Protein AF-A0A497E3U4-F1 (afdb_monomer)

Foldseek 3Di:
DDDPVRLVPDDFQQAPPFLQFVVHPVVVVVRVVVSVDPFAEEEEEAPARVCCRQPPPPDGRGNGHYDYDYNQARLVVQLVVQVVVVVCVVVVNDDGDYAYEYEHECCSPVPRNVVNNVVSVVVPRHHYYDYPYPPWRVQDDDQQDWFQFPVGTDGLVRDDFQTFTWDQDPVVRWTDTDTDRDHDDPDDDDWKWWDWPPDIDIHHQQGWFWWWADPDPPDDIDTDIDGNVPDDFQTWTWDAPDPIDIDTTGTHDID

Mean predicted aligned error: 13.25 Å

Structure (mmCIF, N/CA/C/O backbone):
data_AF-A0A497E3U4-F1
#
_entry.id   AF-A0A497E3U4-F1
#
loop_
_atom_site.group_PDB
_atom_site.id
_atom_site.type_symbol
_atom_site.label_atom_id
_atom_site.label_alt_id
_atom_site.label_comp_id
_atom_site.label_asym_id
_atom_site.label_entity_id
_atom_site.label_seq_id
_atom_site.pdbx_PDB_ins_code
_atom_site.Cartn_x
_atom_site.Cartn_y
_atom_site.Cartn_z
_atom_site.occupancy
_atom_site.B_iso_or_equiv
_atom_site.auth_seq_id
_atom_site.auth_comp_id
_atom_site.auth_asym_id
_atom_site.auth_atom_id
_atom_site.pdbx_PDB_model_num
ATOM 1 N N . MET A 1 1 ? -30.701 0.626 -0.407 1.00 67.38 1 MET A N 1
ATOM 2 C CA . MET A 1 1 ? -29.323 1.156 -0.482 1.00 67.38 1 MET A CA 1
ATOM 3 C C . MET A 1 1 ? -29.382 2.643 -0.189 1.00 67.38 1 MET A C 1
ATOM 5 O O . MET A 1 1 ? -30.302 3.270 -0.706 1.00 67.38 1 MET A O 1
ATOM 9 N N . PRO A 1 2 ? -28.485 3.186 0.647 1.00 84.81 2 PRO A N 1
ATOM 10 C CA . PRO A 1 2 ? -28.445 4.621 0.905 1.00 84.81 2 PRO A CA 1
ATOM 11 C C . PRO A 1 2 ? -28.139 5.389 -0.387 1.00 84.81 2 PRO A C 1
ATOM 13 O O . PRO A 1 2 ? -27.390 4.920 -1.244 1.00 84.81 2 PRO A O 1
ATOM 16 N N . SER A 1 3 ? -28.732 6.567 -0.531 1.00 91.88 3 SER A N 1
ATOM 17 C CA . SER A 1 3 ? -28.471 7.494 -1.628 1.00 91.88 3 SER A CA 1
ATOM 18 C C . SER A 1 3 ? -27.137 8.223 -1.434 1.00 91.88 3 SER A C 1
ATOM 20 O O . SER A 1 3 ? -26.668 8.418 -0.311 1.00 91.88 3 SER A O 1
ATOM 22 N N . LEU A 1 4 ? -26.543 8.719 -2.525 1.00 90.69 4 LEU A N 1
ATOM 23 C CA . LEU A 1 4 ? -25.332 9.551 -2.451 1.00 90.69 4 LEU A CA 1
ATOM 24 C C . LEU A 1 4 ? -25.530 10.792 -1.566 1.00 90.69 4 LEU A C 1
ATOM 26 O O . LEU A 1 4 ? -24.610 11.190 -0.859 1.00 90.69 4 LEU A O 1
ATOM 30 N N . LYS A 1 5 ? -26.742 11.366 -1.559 1.00 92.44 5 LYS A N 1
ATOM 31 C CA . LYS A 1 5 ? -27.111 12.516 -0.718 1.00 92.44 5 LYS A CA 1
ATOM 32 C C . LYS A 1 5 ? -27.093 12.182 0.776 1.00 92.44 5 LYS A C 1
ATOM 34 O O . LYS A 1 5 ? -26.836 13.058 1.597 1.00 92.44 5 LYS A O 1
ATOM 39 N N . GLU A 1 6 ? -27.401 10.942 1.139 1.00 91.50 6 GLU A N 1
ATOM 40 C CA . GLU A 1 6 ? -27.324 10.477 2.525 1.00 91.50 6 GLU A CA 1
ATOM 41 C C . GLU A 1 6 ? -25.874 10.187 2.914 1.00 91.50 6 GLU A C 1
ATOM 43 O O . GLU A 1 6 ? -25.415 10.668 3.949 1.00 91.50 6 GLU A O 1
ATOM 48 N N . LEU A 1 7 ? -25.122 9.492 2.053 1.00 91.00 7 LEU A N 1
ATOM 49 C CA . LEU A 1 7 ? -23.708 9.186 2.293 1.00 91.00 7 LEU A CA 1
ATOM 50 C C . LEU A 1 7 ? -22.847 10.451 2.404 1.00 91.00 7 LEU A C 1
ATOM 52 O O . LEU A 1 7 ? -21.960 10.505 3.251 1.00 91.00 7 LEU A O 1
ATOM 56 N N . SER A 1 8 ? -23.142 11.499 1.627 1.00 90.50 8 SER A N 1
ATOM 57 C CA . SER A 1 8 ? -22.397 12.765 1.668 1.00 90.50 8 SER A CA 1
ATOM 58 C C . SER A 1 8 ? -22.540 13.529 2.988 1.00 90.50 8 SER A C 1
ATOM 60 O O . SER A 1 8 ? -21.806 14.484 3.221 1.00 90.50 8 SER A O 1
ATOM 62 N N . ARG A 1 9 ? -23.504 13.161 3.844 1.00 91.25 9 ARG A N 1
ATOM 63 C CA . ARG A 1 9 ? -23.676 13.755 5.180 1.00 91.25 9 ARG A CA 1
ATOM 64 C C . ARG A 1 9 ? -22.787 13.097 6.232 1.00 91.25 9 ARG A C 1
ATOM 66 O O . ARG A 1 9 ? -22.645 13.647 7.324 1.00 91.25 9 ARG A O 1
ATOM 73 N N . LYS A 1 10 ? -22.205 11.928 5.940 1.00 92.44 10 LYS A N 1
ATOM 74 C CA . LYS A 1 10 ? -21.298 11.249 6.867 1.00 92.44 10 LYS A CA 1
ATOM 75 C C . LYS A 1 10 ? -19.984 12.010 6.993 1.00 92.44 10 LYS A C 1
ATOM 77 O O . LYS A 1 10 ? -19.488 12.614 6.045 1.00 92.44 10 LYS A O 1
ATOM 82 N N . LYS A 1 11 ? -19.396 11.949 8.188 1.00 90.56 11 LYS A N 1
ATOM 83 C CA . LYS A 1 11 ? -18.056 12.491 8.421 1.00 90.56 11 LYS A CA 1
ATOM 84 C C . LYS A 1 11 ? -17.036 11.656 7.657 1.00 90.56 11 LYS A C 1
ATOM 86 O O . LYS A 1 11 ? -17.022 10.434 7.773 1.00 90.56 11 LYS A O 1
ATOM 91 N N . GLU A 1 12 ? -16.143 12.321 6.936 1.00 92.75 12 GLU A N 1
ATOM 92 C CA . GLU A 1 12 ? -15.004 11.645 6.324 1.00 92.75 12 GLU A CA 1
ATOM 93 C C . GLU A 1 12 ? -14.050 11.138 7.405 1.00 92.75 12 GLU A C 1
ATOM 95 O O . GLU A 1 12 ? -13.591 11.926 8.236 1.00 92.75 12 GLU A O 1
ATOM 100 N N . LEU A 1 13 ? -13.759 9.835 7.383 1.00 95.88 13 LEU A N 1
ATOM 101 C CA . LEU A 1 13 ? -12.851 9.168 8.325 1.00 95.88 13 LEU A CA 1
ATOM 102 C C . LEU A 1 13 ? -11.396 9.116 7.824 1.00 95.88 13 LEU A C 1
ATOM 104 O O . LEU A 1 13 ? -10.479 8.948 8.626 1.00 95.88 13 LEU A O 1
ATOM 108 N N . LEU A 1 14 ? -11.184 9.336 6.522 1.00 95.81 14 LEU A N 1
ATOM 109 C CA . LEU A 1 14 ? -9.887 9.642 5.921 1.00 95.81 14 LEU A CA 1
ATOM 110 C C . LEU A 1 14 ? -9.890 11.123 5.518 1.00 95.81 14 LEU A C 1
ATOM 112 O O . LEU A 1 14 ? -10.619 11.526 4.614 1.00 95.81 14 LEU A O 1
ATOM 116 N N . SER A 1 15 ? -9.106 11.938 6.215 1.00 93.06 15 SER A N 1
ATOM 117 C CA . SER A 1 15 ? -8.982 13.373 5.966 1.00 93.06 15 SER A CA 1
ATOM 118 C C . SER A 1 15 ? -8.312 13.657 4.621 1.00 93.06 15 SER A C 1
ATOM 120 O O . SER A 1 15 ? -7.510 12.867 4.126 1.00 93.06 15 SER A O 1
ATOM 122 N N . GLY A 1 16 ? -8.605 14.821 4.037 1.00 88.31 16 GLY A N 1
ATOM 123 C CA . GLY A 1 16 ? -7.709 15.426 3.049 1.00 88.31 16 GLY A CA 1
ATOM 124 C C . GLY A 1 16 ? -6.354 15.799 3.675 1.00 88.31 16 GLY A C 1
ATOM 125 O O . GLY A 1 16 ? -6.219 15.820 4.900 1.00 88.31 16 GLY A O 1
ATOM 126 N N . GLY A 1 17 ? -5.356 16.097 2.835 1.00 84.81 17 GLY A N 1
ATOM 127 C CA . GLY A 1 17 ? -3.997 16.455 3.278 1.00 84.81 17 GLY A CA 1
ATOM 128 C C . GLY A 1 17 ? -2.993 15.294 3.326 1.00 84.81 17 GLY A C 1
ATOM 129 O O . GLY A 1 17 ? -1.898 15.458 3.851 1.00 84.81 17 GLY A O 1
ATOM 130 N N . HIS A 1 18 ? -3.339 14.131 2.769 1.00 88.81 18 HIS A N 1
ATOM 131 C CA . HIS A 1 18 ? -2.408 13.023 2.519 1.00 88.81 18 HIS A CA 1
ATOM 132 C C . HIS A 1 18 ? -1.670 13.190 1.178 1.00 88.81 18 HIS A C 1
ATOM 134 O O . HIS A 1 18 ? -2.197 13.808 0.253 1.00 88.81 18 HIS A O 1
ATOM 140 N N . ARG A 1 19 ? -0.498 12.565 1.023 1.00 81.69 19 ARG A N 1
ATOM 141 C CA . ARG A 1 19 ? 0.362 12.661 -0.178 1.00 81.69 19 ARG A CA 1
ATOM 142 C C . ARG A 1 19 ? 0.080 11.599 -1.246 1.00 81.69 19 ARG A C 1
ATOM 144 O O . ARG A 1 19 ? 0.959 11.241 -2.024 1.00 81.69 19 ARG A O 1
ATOM 151 N N . LEU A 1 20 ? -1.135 11.053 -1.264 1.00 80.25 20 LEU A N 1
ATOM 152 C CA . LEU A 1 20 ? -1.558 10.163 -2.342 1.00 80.25 20 LEU A CA 1
ATOM 153 C C . LEU A 1 20 ? -1.658 10.961 -3.644 1.00 80.25 20 LEU A C 1
ATOM 155 O O . LEU A 1 20 ? -2.125 12.100 -3.636 1.00 80.25 20 LEU A O 1
ATOM 159 N N . CYS A 1 21 ? -1.262 10.338 -4.753 1.00 77.88 21 CYS A N 1
ATOM 160 C CA . CYS A 1 21 ? -1.341 10.925 -6.087 1.00 77.88 21 CYS A CA 1
ATOM 161 C C . CYS A 1 21 ? -2.742 11.514 -6.361 1.00 77.88 21 CYS A C 1
ATOM 163 O O . CYS A 1 21 ? -3.739 10.890 -5.973 1.00 77.88 21 CYS A O 1
ATOM 165 N N . PRO A 1 22 ? -2.875 12.649 -7.070 1.00 78.00 22 PRO A N 1
ATOM 166 C CA . PRO A 1 22 ? -4.172 13.131 -7.531 1.00 78.00 22 PRO A CA 1
ATOM 167 C C . PRO A 1 22 ? -4.922 12.043 -8.308 1.00 78.00 22 PRO A C 1
ATOM 169 O O . PRO A 1 22 ? -4.409 11.483 -9.275 1.00 78.00 22 PRO A O 1
ATOM 172 N N . GLY A 1 23 ? -6.131 11.706 -7.854 1.00 80.25 23 GLY A N 1
ATOM 173 C CA . GLY A 1 23 ? -6.926 10.619 -8.434 1.00 80.25 23 GLY A CA 1
ATOM 174 C C . GLY A 1 23 ? -6.493 9.204 -8.026 1.00 80.25 23 GLY A C 1
ATOM 175 O O . GLY A 1 23 ? -6.924 8.239 -8.653 1.00 80.25 23 GLY A O 1
ATOM 176 N N . CYS A 1 24 ? -5.662 9.044 -6.990 1.00 82.19 24 CYS A N 1
ATOM 177 C CA . CYS A 1 24 ? -5.233 7.728 -6.519 1.00 82.19 24 CYS A CA 1
ATOM 178 C C . CYS A 1 24 ? -6.429 6.854 -6.102 1.00 82.19 24 CYS A C 1
ATOM 180 O O . CYS A 1 24 ? -7.159 7.184 -5.160 1.00 82.19 24 CYS A O 1
ATOM 182 N N . GLY A 1 25 ? -6.569 5.694 -6.751 1.00 91.19 25 GLY A N 1
ATOM 183 C CA . GLY A 1 25 ? -7.645 4.735 -6.489 1.00 91.19 25 GLY A CA 1
ATOM 184 C C . GLY A 1 25 ? -7.680 4.210 -5.052 1.00 91.19 25 GLY A C 1
ATOM 185 O O . GLY A 1 25 ? -8.766 4.012 -4.516 1.00 91.19 25 GLY A O 1
ATOM 186 N N . ALA A 1 26 ? -6.526 4.074 -4.384 1.00 93.38 26 ALA A N 1
ATOM 187 C CA . ALA A 1 26 ? -6.469 3.616 -2.992 1.00 93.38 26 ALA A CA 1
ATOM 188 C C . ALA A 1 26 ? -7.255 4.547 -2.049 1.00 93.38 26 ALA A C 1
ATOM 190 O O . ALA A 1 26 ? -8.033 4.073 -1.224 1.00 93.38 26 ALA A O 1
ATOM 191 N N . SER A 1 27 ? -7.132 5.871 -2.222 1.00 93.75 27 SER A N 1
ATOM 192 C CA . SER A 1 27 ? -7.892 6.845 -1.421 1.00 93.75 27 SER A CA 1
ATOM 193 C C . SER A 1 27 ? -9.404 6.723 -1.631 1.00 93.75 27 SER A C 1
ATOM 195 O O . SER A 1 27 ? -10.174 6.819 -0.677 1.00 93.75 27 SER A O 1
ATOM 197 N N . ILE A 1 28 ? -9.829 6.476 -2.874 1.00 94.31 28 ILE A N 1
ATOM 198 C CA . ILE A 1 28 ? -11.239 6.337 -3.244 1.00 94.31 28 ILE A CA 1
ATOM 199 C C . ILE A 1 28 ? -11.807 5.072 -2.606 1.00 94.31 28 ILE A C 1
ATOM 201 O O . ILE A 1 28 ? -12.837 5.147 -1.941 1.00 94.31 28 ILE A O 1
ATOM 205 N N . ILE A 1 29 ? -11.109 3.940 -2.745 1.00 95.94 29 ILE A N 1
ATOM 206 C CA . ILE A 1 29 ? -11.494 2.657 -2.142 1.00 95.94 29 ILE A CA 1
ATOM 207 C C . ILE A 1 29 ? -11.661 2.814 -0.630 1.00 95.94 29 ILE A C 1
ATOM 209 O O . ILE A 1 29 ? -12.724 2.500 -0.101 1.00 95.94 29 ILE A O 1
ATOM 213 N N . VAL A 1 30 ? -10.657 3.366 0.059 1.00 96.56 30 VAL A N 1
ATOM 214 C CA . VAL A 1 30 ? -10.712 3.576 1.513 1.00 96.56 30 VAL A CA 1
ATOM 215 C C . VAL A 1 30 ? -11.901 4.452 1.896 1.00 96.56 30 VAL A C 1
ATOM 217 O O . VAL A 1 30 ? -12.661 4.091 2.790 1.00 96.56 30 VAL A O 1
ATOM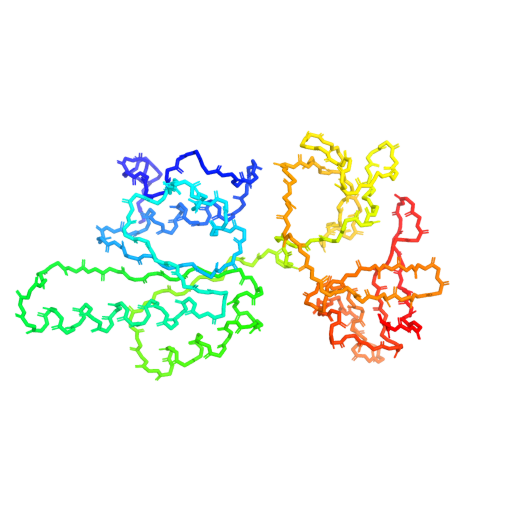 220 N N . ARG A 1 31 ? -12.123 5.576 1.204 1.00 95.12 31 ARG A N 1
ATOM 221 C CA . ARG A 1 31 ? -13.269 6.458 1.480 1.00 95.12 31 ARG A CA 1
ATOM 222 C C . ARG A 1 31 ? -14.602 5.728 1.318 1.00 95.12 31 ARG A C 1
ATOM 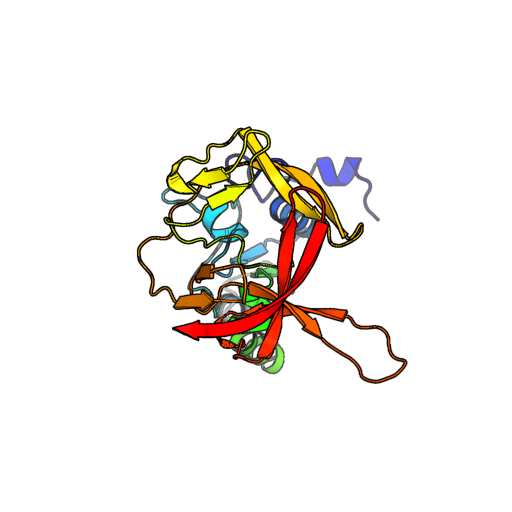224 O O . ARG A 1 31 ? -15.449 5.844 2.197 1.00 95.12 31 ARG A O 1
ATOM 231 N N . GLN A 1 32 ? -14.779 4.947 0.251 1.00 93.88 32 GLN A N 1
ATOM 232 C CA . GLN A 1 32 ? -16.013 4.182 0.032 1.00 93.88 32 GLN A CA 1
ATOM 233 C C . GLN A 1 32 ? -16.231 3.111 1.108 1.00 93.88 32 GLN A C 1
ATOM 235 O O . GLN A 1 32 ? -17.338 2.973 1.624 1.00 93.88 32 GLN A O 1
ATOM 240 N N . VAL A 1 33 ? -15.172 2.404 1.505 1.00 95.56 33 VAL A N 1
ATOM 241 C CA . VAL A 1 33 ? -15.224 1.402 2.579 1.00 95.56 33 VAL A CA 1
ATOM 242 C C . VAL A 1 33 ? -15.640 2.043 3.902 1.00 95.56 33 VAL A C 1
ATOM 244 O O . VAL A 1 33 ? -16.523 1.538 4.591 1.00 95.56 33 VAL A O 1
ATOM 247 N N . LEU A 1 34 ? -15.045 3.184 4.251 1.00 95.25 34 LEU A N 1
ATOM 248 C CA . LEU A 1 34 ? -15.340 3.873 5.507 1.00 95.25 34 LEU A CA 1
ATOM 249 C C . LEU A 1 34 ? -16.729 4.520 5.525 1.00 95.25 34 LEU A C 1
ATOM 251 O O . LEU A 1 34 ? -17.324 4.639 6.592 1.00 95.25 34 LEU A O 1
ATOM 255 N N . LEU A 1 35 ? -17.281 4.886 4.365 1.00 93.88 35 LEU A N 1
ATOM 256 C CA . LEU A 1 35 ? -18.672 5.332 4.251 1.00 93.88 35 LEU A CA 1
ATOM 257 C C . LEU A 1 35 ? -19.681 4.203 4.508 1.00 93.88 35 LEU A C 1
ATOM 259 O O . LEU A 1 35 ? -20.826 4.488 4.868 1.00 93.88 35 LEU A O 1
ATOM 263 N N . ALA A 1 36 ? -19.282 2.939 4.346 1.00 91.44 36 ALA A N 1
ATOM 264 C CA . ALA A 1 36 ? -20.176 1.792 4.488 1.00 91.44 36 ALA A CA 1
ATOM 265 C C . ALA A 1 36 ? -20.456 1.396 5.950 1.00 91.44 36 ALA A C 1
ATOM 267 O O . ALA A 1 36 ? -21.455 0.729 6.211 1.00 91.44 36 ALA A O 1
ATOM 268 N N . THR A 1 37 ? -19.617 1.807 6.908 1.00 90.19 37 THR A N 1
ATOM 269 C CA . THR A 1 37 ? -19.811 1.490 8.334 1.00 90.19 37 THR A CA 1
ATOM 270 C C . THR A 1 37 ? -20.541 2.611 9.083 1.00 90.19 37 THR A C 1
ATOM 272 O O . THR A 1 37 ? -20.389 3.794 8.771 1.00 90.19 37 THR A O 1
ATOM 275 N N . GLU A 1 38 ? -21.354 2.230 10.071 1.00 89.81 38 GLU A N 1
ATOM 276 C CA . GLU A 1 38 ? -21.885 3.123 11.120 1.00 89.81 38 GLU A CA 1
ATOM 277 C C . GLU A 1 38 ? -21.171 2.900 12.465 1.00 89.81 38 GLU A C 1
ATOM 279 O O . GLU A 1 38 ? -21.201 3.756 13.348 1.00 89.81 38 GLU A O 1
ATOM 284 N N . ASP A 1 39 ? -20.520 1.744 12.625 1.00 94.75 39 ASP A N 1
ATOM 285 C CA . ASP A 1 39 ? -19.779 1.388 13.830 1.00 94.75 39 ASP A CA 1
ATOM 286 C C . ASP A 1 39 ? -18.411 2.102 13.850 1.00 94.75 39 ASP A C 1
ATOM 288 O O . ASP A 1 39 ? -17.786 2.262 12.790 1.00 94.75 39 ASP A O 1
ATOM 292 N N . PRO A 1 40 ? -17.886 2.466 15.039 1.00 96.12 40 PRO A N 1
ATOM 293 C CA . PRO A 1 40 ? -16.484 2.828 15.206 1.00 96.12 40 PRO A CA 1
ATOM 294 C C . PRO A 1 40 ? -15.564 1.759 14.616 1.00 96.12 40 PRO A C 1
ATOM 296 O O . PRO A 1 40 ? -15.790 0.561 14.799 1.00 96.12 40 PRO A O 1
ATOM 299 N N . VAL A 1 41 ? -14.503 2.194 13.944 1.00 97.56 41 VAL A N 1
ATOM 300 C CA . VAL A 1 41 ? -13.578 1.306 13.238 1.00 97.56 41 VAL A CA 1
ATOM 301 C C . VAL A 1 41 ? -12.144 1.521 13.705 1.00 97.56 41 VAL A C 1
ATOM 303 O O . VAL A 1 41 ? -11.737 2.654 13.956 1.00 97.56 41 VAL A O 1
ATOM 306 N N . VAL A 1 42 ? -11.387 0.432 13.815 1.00 98.25 42 VAL A N 1
ATOM 307 C CA . VAL A 1 42 ? -9.933 0.444 13.999 1.00 98.25 42 VAL A CA 1
ATOM 308 C C . VAL A 1 42 ? -9.281 -0.110 12.743 1.00 98.25 42 VAL A C 1
ATOM 310 O O . VAL A 1 42 ? -9.742 -1.110 12.187 1.00 98.25 42 VAL A O 1
ATOM 313 N N . ILE A 1 43 ? -8.225 0.558 12.291 1.00 98.19 43 ILE A N 1
ATOM 314 C CA . ILE A 1 43 ? -7.606 0.284 10.998 1.00 98.19 43 ILE A CA 1
ATOM 315 C C . ILE A 1 43 ? -6.158 -0.141 11.179 1.00 98.19 43 ILE A C 1
ATOM 317 O O . ILE A 1 43 ? -5.432 0.439 11.982 1.00 98.19 43 ILE A O 1
ATOM 321 N N . SER A 1 44 ? -5.731 -1.119 10.388 1.00 98.00 44 SER A N 1
ATOM 322 C CA . SER A 1 44 ? -4.322 -1.400 10.154 1.00 98.00 44 SER A CA 1
ATOM 323 C C . SER A 1 44 ? -3.985 -1.321 8.671 1.00 98.00 44 SER A C 1
ATOM 325 O O . SER A 1 44 ? -4.835 -1.566 7.812 1.00 98.00 44 SER A O 1
ATOM 327 N N . CYS A 1 45 ? -2.748 -0.954 8.351 1.00 97.31 45 CYS A N 1
ATOM 328 C CA . CYS A 1 45 ? -2.242 -0.977 6.986 1.00 97.31 45 CYS A CA 1
ATOM 329 C C . CYS A 1 45 ? -0.919 -1.731 6.926 1.00 97.31 45 CYS A C 1
ATOM 331 O O . CYS A 1 45 ? -0.059 -1.546 7.784 1.00 97.31 45 CYS A O 1
ATOM 333 N N . ALA A 1 46 ? -0.750 -2.537 5.882 1.00 95.94 46 ALA A N 1
ATOM 334 C CA . ALA A 1 46 ? 0.564 -3.001 5.469 1.00 95.94 46 ALA A CA 1
ATOM 335 C C . ALA A 1 46 ? 1.363 -1.812 4.920 1.00 95.94 46 ALA A C 1
ATOM 337 O O . ALA A 1 46 ? 0.788 -0.932 4.268 1.00 95.94 46 ALA A O 1
ATOM 338 N N . THR A 1 47 ? 2.678 -1.802 5.153 1.00 93.06 47 THR A N 1
ATOM 339 C CA . THR A 1 47 ? 3.588 -0.828 4.530 1.00 93.06 47 THR A CA 1
ATOM 340 C C . THR A 1 47 ? 3.371 -0.796 3.016 1.00 93.06 47 THR A C 1
ATOM 342 O O . THR A 1 47 ? 3.318 -1.829 2.355 1.00 93.06 47 THR A O 1
ATOM 345 N N . GLY A 1 48 ? 3.228 0.392 2.444 1.00 87.44 48 GLY A N 1
ATOM 346 C CA . GLY A 1 48 ? 2.935 0.557 1.022 1.00 87.44 48 GLY A CA 1
ATOM 347 C C . GLY A 1 48 ? 2.373 1.939 0.736 1.00 87.44 48 GLY A C 1
ATOM 348 O O . GLY A 1 48 ? 2.282 2.768 1.637 1.00 87.44 48 GLY A O 1
ATOM 349 N N . CYS A 1 49 ? 1.960 2.190 -0.509 1.00 87.25 49 CYS A N 1
ATOM 350 C CA . CYS A 1 49 ? 1.529 3.527 -0.924 1.00 87.25 49 CYS A CA 1
ATOM 351 C C . CYS A 1 49 ? 0.430 4.113 -0.030 1.00 87.25 49 CYS A C 1
ATOM 353 O O . CYS A 1 49 ? 0.485 5.298 0.279 1.00 87.25 49 CYS A O 1
ATOM 355 N N . LEU A 1 50 ? -0.558 3.309 0.390 1.00 95.06 50 LEU A N 1
ATOM 356 C CA . LEU A 1 50 ? -1.632 3.805 1.252 1.00 95.06 50 LEU A CA 1
ATOM 357 C C . LEU A 1 50 ? -1.107 4.241 2.620 1.00 95.06 50 LEU A C 1
ATOM 359 O O . LEU A 1 50 ? -1.482 5.311 3.082 1.00 95.06 50 LEU A O 1
ATOM 363 N N . GLU A 1 51 ? -0.257 3.437 3.251 1.00 94.75 51 GLU A N 1
ATOM 364 C CA . GLU A 1 51 ? 0.327 3.755 4.554 1.00 94.75 51 GLU A CA 1
ATOM 365 C C . GLU A 1 51 ? 1.240 4.980 4.434 1.00 94.75 51 GLU A C 1
ATOM 367 O O . GLU A 1 51 ? 0.868 6.057 4.898 1.00 94.75 51 GLU A O 1
ATOM 372 N N . VAL A 1 52 ? 2.333 4.876 3.672 1.00 89.38 52 VAL A N 1
ATOM 373 C CA . VAL A 1 52 ? 3.360 5.924 3.552 1.00 89.38 52 VAL A CA 1
ATOM 374 C C . VAL A 1 52 ? 2.758 7.277 3.185 1.00 89.38 52 VAL A C 1
ATOM 376 O O . VAL A 1 52 ? 3.168 8.306 3.711 1.00 89.38 52 VAL A O 1
ATOM 379 N N . ALA A 1 53 ? 1.765 7.314 2.297 1.00 89.25 53 ALA A N 1
ATOM 380 C CA . ALA A 1 53 ? 1.176 8.573 1.864 1.00 89.25 53 ALA A CA 1
ATOM 381 C C . ALA A 1 53 ? 0.159 9.165 2.856 1.00 89.25 53 ALA A C 1
ATOM 383 O O . ALA A 1 53 ? -0.130 10.363 2.770 1.00 89.25 53 ALA A O 1
ATOM 384 N N . THR A 1 54 ? -0.406 8.368 3.770 1.00 94.69 54 THR A N 1
ATOM 385 C CA . THR A 1 54 ? -1.435 8.812 4.728 1.00 94.69 54 THR A CA 1
ATOM 386 C C . THR A 1 54 ? -0.919 8.999 6.155 1.00 94.69 54 THR A C 1
ATOM 388 O O . THR A 1 54 ? -1.621 9.631 6.945 1.00 94.69 54 THR A O 1
ATOM 391 N N . THR A 1 55 ? 0.287 8.525 6.486 1.00 91.31 55 THR A N 1
ATOM 392 C CA . THR A 1 55 ? 0.834 8.528 7.860 1.00 91.31 55 THR A CA 1
ATOM 393 C C . THR A 1 55 ? 2.269 9.046 7.965 1.00 91.31 55 THR A C 1
ATOM 395 O O . THR A 1 55 ? 3.087 8.529 8.722 1.00 91.31 55 THR A O 1
ATOM 398 N N . ILE A 1 56 ? 2.594 10.105 7.220 1.00 79.12 56 ILE A N 1
ATOM 399 C CA . ILE A 1 56 ? 3.917 10.744 7.282 1.00 79.12 56 ILE A CA 1
ATOM 400 C C . ILE A 1 56 ? 4.080 11.473 8.610 1.00 79.12 56 ILE A C 1
ATOM 402 O O . ILE A 1 56 ? 3.402 12.472 8.851 1.00 79.12 56 ILE A O 1
ATOM 406 N N . TYR A 1 57 ? 5.040 11.033 9.421 1.00 67.38 57 TYR A N 1
ATOM 407 C CA . TYR A 1 57 ? 5.365 11.666 10.695 1.00 67.38 57 TYR A CA 1
ATOM 408 C C . TYR A 1 57 ? 5.568 13.192 10.562 1.00 67.38 57 TYR A C 1
ATOM 410 O O . TYR A 1 57 ? 6.250 13.638 9.633 1.00 67.38 57 TYR A O 1
ATOM 418 N N . PRO A 1 58 ? 5.030 14.011 11.487 1.00 80.88 58 PRO A N 1
ATOM 419 C CA . PRO A 1 58 ? 4.231 13.657 12.671 1.00 80.88 58 PRO A CA 1
ATOM 420 C C . PRO A 1 58 ? 2.712 13.578 12.413 1.00 80.88 58 PRO A C 1
ATOM 422 O O . PRO A 1 58 ? 1.921 13.616 13.353 1.00 80.88 58 PRO A O 1
ATOM 425 N N . PHE A 1 59 ? 2.280 13.528 11.155 1.00 86.19 59 PHE A N 1
ATOM 426 C CA . PHE A 1 59 ? 0.882 13.661 10.759 1.00 86.19 59 PHE A CA 1
ATOM 427 C C . PHE A 1 59 ? 0.226 12.318 10.423 1.00 86.19 59 PHE A C 1
ATOM 429 O O . PHE A 1 59 ? 0.860 11.362 9.984 1.00 86.19 59 PHE A O 1
ATOM 436 N N . THR A 1 60 ? -1.096 12.277 10.575 1.00 92.75 60 THR A N 1
ATOM 437 C CA . THR A 1 60 ? -1.939 11.182 10.093 1.00 92.75 60 THR A CA 1
ATOM 438 C C . THR A 1 60 ? -3.185 11.748 9.428 1.00 92.75 60 THR A C 1
ATOM 440 O O . THR A 1 60 ? -3.807 12.684 9.934 1.00 92.75 60 THR A O 1
ATOM 443 N N . ALA A 1 61 ? -3.556 11.184 8.282 1.00 96.06 61 ALA A N 1
ATOM 444 C CA . ALA A 1 61 ? -4.818 11.482 7.618 1.00 96.06 61 ALA A CA 1
ATOM 445 C C . ALA A 1 61 ? -5.985 10.662 8.193 1.00 96.06 61 ALA A C 1
ATOM 447 O O . ALA A 1 61 ? -7.140 10.921 7.856 1.00 96.06 61 ALA A O 1
ATOM 448 N N . TRP A 1 62 ? -5.725 9.684 9.062 1.00 96.94 62 TRP A N 1
ATOM 449 C CA . TRP A 1 62 ? -6.762 8.844 9.654 1.00 96.94 62 TRP A CA 1
ATOM 450 C C . TRP A 1 62 ? -7.410 9.547 10.847 1.00 96.94 62 TRP A C 1
ATOM 452 O O . TRP A 1 62 ? -6.750 9.896 11.821 1.00 96.94 62 TRP A O 1
ATOM 462 N N . ARG A 1 63 ? -8.733 9.734 10.791 1.00 95.88 63 ARG A N 1
ATOM 463 C CA . ARG A 1 63 ? -9.538 10.327 11.881 1.00 95.88 63 ARG A CA 1
ATOM 464 C C . ARG A 1 63 ? -10.143 9.266 12.802 1.00 95.88 63 ARG A C 1
ATOM 466 O O . ARG A 1 63 ? -11.101 9.525 13.526 1.00 95.88 63 ARG A O 1
ATOM 473 N N . VAL A 1 64 ? -9.602 8.060 12.721 1.00 96.31 64 VAL A N 1
ATOM 474 C CA . VAL A 1 64 ? -9.982 6.875 13.483 1.00 96.31 64 VAL A CA 1
ATOM 475 C C . VAL A 1 64 ? -8.715 6.239 14.043 1.00 96.31 64 VAL A C 1
ATOM 477 O O . VAL A 1 64 ? -7.635 6.491 13.500 1.00 96.31 64 VAL A O 1
ATOM 480 N N . PRO A 1 65 ? -8.815 5.419 15.104 1.00 96.88 65 PRO A N 1
ATOM 481 C CA . PRO A 1 65 ? -7.670 4.667 15.589 1.00 96.88 65 PRO A CA 1
ATOM 482 C C . PRO A 1 65 ? -7.036 3.860 14.456 1.00 96.88 65 PRO A C 1
ATOM 484 O O . PRO A 1 65 ? -7.705 3.085 13.767 1.00 96.88 65 PRO A O 1
ATOM 487 N N . TRP A 1 66 ? -5.741 4.070 14.271 1.00 96.31 66 TRP A N 1
ATOM 488 C CA . TRP A 1 66 ? -4.960 3.468 13.206 1.00 96.31 66 TRP A CA 1
ATOM 489 C C . TRP A 1 66 ? -3.665 2.911 13.788 1.00 96.31 66 TRP A C 1
ATOM 491 O O . TRP A 1 66 ? -3.055 3.544 14.652 1.00 96.31 66 TRP A O 1
ATOM 501 N N . ILE A 1 67 ? -3.264 1.724 13.338 1.00 96.12 67 ILE A N 1
ATOM 502 C CA . ILE A 1 67 ? -2.055 1.047 13.797 1.00 96.12 67 ILE A CA 1
ATOM 503 C C . ILE A 1 67 ? -1.282 0.441 12.628 1.00 96.12 67 ILE A C 1
ATOM 505 O O . ILE A 1 67 ? -1.820 -0.289 11.793 1.00 96.12 67 ILE A O 1
ATOM 509 N N . HIS A 1 68 ? 0.018 0.689 12.615 1.00 94.94 68 HIS A N 1
ATOM 510 C CA . HIS A 1 68 ? 0.965 0.056 11.709 1.00 94.94 68 HIS A CA 1
ATOM 511 C C . HIS A 1 68 ? 2.033 -0.675 12.506 1.00 94.94 68 HIS A C 1
ATOM 513 O O . HIS A 1 68 ? 2.327 -0.323 13.649 1.00 94.94 68 HIS A O 1
ATOM 519 N N . CYS A 1 69 ? 2.552 -1.740 11.907 1.00 91.81 69 CYS A N 1
ATOM 520 C CA . CYS A 1 69 ? 3.629 -2.528 12.478 1.00 91.81 69 CYS A CA 1
ATOM 521 C C . CYS A 1 69 ? 4.713 -2.759 11.426 1.00 91.81 69 CYS A C 1
ATOM 523 O O . CYS A 1 69 ? 5.784 -2.166 11.518 1.00 91.81 69 CYS A O 1
ATOM 525 N N . ALA A 1 70 ? 4.435 -3.584 10.416 1.00 87.69 70 ALA A N 1
ATOM 526 C CA . ALA A 1 70 ? 5.370 -3.858 9.334 1.00 87.69 70 ALA A CA 1
ATOM 527 C C . ALA A 1 70 ? 4.639 -4.163 8.018 1.00 87.69 70 ALA A C 1
ATOM 529 O O . ALA A 1 70 ? 3.413 -4.060 7.908 1.00 87.69 70 ALA A O 1
ATOM 530 N N . PHE A 1 71 ? 5.411 -4.510 6.991 1.00 86.62 71 PHE A N 1
ATOM 531 C CA . PHE A 1 71 ? 4.872 -4.757 5.660 1.00 86.62 71 PHE A CA 1
ATOM 532 C C . PHE A 1 71 ? 4.094 -6.078 5.601 1.00 86.62 71 PHE A C 1
ATOM 534 O O . PHE A 1 71 ? 3.002 -6.156 5.048 1.00 86.62 71 PHE A O 1
ATOM 541 N N . GLU A 1 72 ? 4.639 -7.107 6.229 1.00 82.38 72 GLU A N 1
ATOM 542 C CA . GLU A 1 72 ? 4.212 -8.495 6.128 1.00 82.38 72 GLU A CA 1
ATOM 543 C C . GLU A 1 72 ? 3.088 -8.889 7.091 1.00 82.38 72 GLU A C 1
ATOM 545 O O . GLU A 1 72 ? 2.570 -10.000 7.009 1.00 82.38 72 GLU A O 1
ATOM 550 N N . ASN A 1 73 ? 2.707 -8.025 8.038 1.00 92.25 73 ASN A N 1
ATOM 551 C CA . ASN A 1 73 ? 1.965 -8.474 9.219 1.00 92.25 73 ASN A CA 1
ATOM 552 C C . ASN A 1 73 ? 0.675 -7.711 9.544 1.00 92.25 73 ASN A C 1
ATOM 554 O O . ASN A 1 73 ? 0.090 -7.980 10.591 1.00 92.25 73 ASN A O 1
ATOM 558 N N . ALA A 1 74 ? 0.157 -6.858 8.654 1.00 97.38 74 ALA A N 1
ATOM 559 C CA . ALA A 1 74 ? -1.058 -6.071 8.913 1.00 97.38 74 ALA A CA 1
ATOM 560 C C . ALA A 1 74 ? -2.267 -6.911 9.378 1.00 97.38 74 ALA A C 1
ATOM 562 O O . ALA A 1 74 ? -3.002 -6.509 10.282 1.00 97.38 74 ALA A O 1
ATOM 563 N N . ALA A 1 75 ? -2.455 -8.109 8.810 1.00 97.69 75 ALA A N 1
ATOM 564 C CA . ALA A 1 75 ? -3.512 -9.033 9.228 1.00 97.69 75 ALA A CA 1
ATOM 565 C C . ALA A 1 75 ? -3.297 -9.575 10.655 1.00 97.69 75 ALA A C 1
ATOM 567 O O . ALA A 1 75 ? -4.237 -9.640 11.449 1.00 97.69 75 ALA A O 1
ATOM 568 N N . SER A 1 76 ? -2.059 -9.920 11.015 1.00 97.38 76 SER A N 1
ATOM 569 C CA . SER A 1 76 ? -1.705 -10.340 12.376 1.00 97.38 76 SER A CA 1
ATOM 570 C C . SER A 1 76 ? -1.833 -9.186 13.372 1.00 97.38 76 SER A C 1
ATOM 572 O O . SER A 1 76 ? -2.355 -9.383 14.469 1.00 97.38 76 SER A O 1
ATOM 574 N N . THR A 1 77 ? -1.427 -7.973 12.982 1.00 98.19 77 THR A N 1
ATOM 575 C CA . THR A 1 77 ? -1.570 -6.759 13.793 1.00 98.19 77 THR A CA 1
ATOM 576 C C . THR A 1 77 ? -3.034 -6.496 14.120 1.00 98.19 77 THR A C 1
ATOM 578 O O . THR A 1 77 ? -3.380 -6.378 15.296 1.00 98.19 77 THR A O 1
ATOM 581 N N . ILE A 1 78 ? -3.919 -6.470 13.114 1.00 98.44 78 ILE A N 1
ATOM 582 C CA . ILE A 1 78 ? -5.341 -6.208 13.367 1.00 98.44 78 ILE A CA 1
ATOM 583 C C . ILE A 1 78 ? -6.014 -7.350 14.142 1.00 98.44 78 ILE A C 1
ATOM 585 O O . ILE A 1 78 ? -6.858 -7.090 14.996 1.00 98.44 78 ILE A O 1
ATOM 589 N N . SER A 1 79 ? -5.590 -8.600 13.925 1.00 98.31 79 SER A N 1
ATOM 590 C CA . SER A 1 79 ? -6.065 -9.762 14.690 1.00 98.31 79 SER A CA 1
ATOM 591 C C . SER A 1 79 ? -5.744 -9.645 16.181 1.00 98.31 79 SER A C 1
ATOM 593 O O . SER A 1 79 ? -6.575 -9.968 17.027 1.00 98.31 79 SER A O 1
ATOM 595 N N . GLY A 1 80 ? -4.551 -9.149 16.525 1.00 98.06 80 GLY A N 1
ATOM 596 C CA . GLY A 1 80 ? -4.176 -8.885 17.916 1.00 98.06 80 GLY A CA 1
ATOM 597 C C . GLY A 1 80 ? -5.058 -7.814 18.565 1.00 98.06 80 GLY A C 1
ATOM 598 O O . GLY A 1 80 ? -5.480 -7.967 19.712 1.00 98.06 80 GLY A O 1
ATOM 599 N N . VAL A 1 81 ? -5.399 -6.760 17.815 1.00 98.25 81 VAL A N 1
ATOM 600 C CA . VAL A 1 81 ? -6.314 -5.703 18.276 1.00 98.25 81 VAL A CA 1
ATOM 601 C C . VAL A 1 81 ? -7.732 -6.246 18.485 1.00 98.25 81 VAL A C 1
ATOM 603 O O . VAL A 1 81 ? -8.356 -5.956 19.506 1.00 98.25 81 VAL A O 1
ATOM 606 N N . GLU A 1 82 ? -8.231 -7.064 17.560 1.00 98.31 82 GLU A N 1
ATOM 607 C CA . GLU A 1 82 ? -9.543 -7.715 17.658 1.00 98.31 82 GLU A CA 1
ATOM 608 C C . GLU A 1 82 ? -9.621 -8.654 18.875 1.00 98.31 82 GLU A C 1
ATOM 610 O O . GLU A 1 82 ? -10.574 -8.590 19.660 1.00 98.31 82 GLU A O 1
ATOM 615 N N . ALA A 1 83 ? -8.576 -9.451 19.112 1.00 98.25 83 ALA A N 1
ATOM 616 C CA . ALA A 1 83 ? -8.489 -10.330 20.273 1.00 98.25 83 ALA A CA 1
ATOM 617 C C . ALA A 1 83 ? -8.466 -9.540 21.593 1.00 98.25 83 ALA A C 1
ATOM 619 O O . ALA A 1 83 ? -9.156 -9.897 22.557 1.00 98.25 83 ALA A O 1
ATOM 620 N N . ALA A 1 84 ? -7.722 -8.429 21.631 1.00 98.12 84 ALA A N 1
ATOM 621 C CA . ALA A 1 84 ? -7.710 -7.521 22.773 1.00 98.12 84 ALA A CA 1
ATOM 622 C C . ALA A 1 84 ? -9.102 -6.914 23.019 1.00 98.12 84 ALA A C 1
ATOM 624 O O . ALA A 1 84 ? -9.582 -6.922 24.155 1.00 98.12 84 ALA A O 1
ATOM 625 N N . TYR A 1 85 ? -9.793 -6.466 21.966 1.00 98.25 85 TYR A N 1
ATOM 626 C CA . TYR A 1 85 ? -11.167 -5.969 22.052 1.00 98.25 85 TYR A CA 1
ATOM 627 C C . TYR A 1 85 ? -12.128 -7.016 22.622 1.00 98.25 85 TYR A C 1
ATOM 629 O O . TYR A 1 85 ? -12.886 -6.705 23.542 1.00 98.25 85 TYR A O 1
ATOM 637 N N . ARG A 1 86 ? -12.076 -8.266 22.144 1.00 97.94 86 ARG A N 1
ATOM 638 C CA . ARG A 1 86 ? -12.907 -9.363 22.672 1.00 97.94 86 ARG A CA 1
ATOM 639 C C . ARG A 1 86 ? -12.684 -9.592 24.162 1.00 97.94 86 ARG A C 1
ATOM 641 O O . ARG A 1 86 ? -13.653 -9.745 24.907 1.00 97.94 86 ARG A O 1
ATOM 648 N N . SER A 1 87 ? -11.425 -9.590 24.596 1.00 98.12 87 SER A N 1
ATOM 649 C CA . SER A 1 87 ? -11.069 -9.731 26.010 1.00 98.12 87 SER A CA 1
ATOM 650 C C . SER A 1 87 ? -11.639 -8.580 26.846 1.00 98.12 87 SER A C 1
ATOM 652 O O . SER A 1 87 ? -12.351 -8.813 27.824 1.00 98.12 87 SER A O 1
ATOM 654 N N . LEU A 1 88 ? -11.422 -7.334 26.414 1.00 98.12 88 LEU A N 1
ATOM 655 C CA . LEU A 1 88 ? -11.912 -6.138 27.107 1.00 98.12 88 LEU A CA 1
ATOM 656 C C . LEU A 1 88 ? -13.444 -6.064 27.145 1.00 98.12 88 LEU A C 1
ATOM 658 O O . LEU A 1 88 ? -14.013 -5.663 28.160 1.00 98.12 88 LEU A O 1
ATOM 662 N N . LYS A 1 89 ? -14.123 -6.501 26.080 1.00 97.38 89 LYS A N 1
ATOM 663 C CA . LYS A 1 89 ? -15.585 -6.591 26.032 1.00 97.38 89 LYS A CA 1
ATOM 664 C C . LYS A 1 89 ? -16.125 -7.632 27.012 1.00 97.38 89 LYS A C 1
ATOM 666 O O . LYS A 1 89 ? -17.067 -7.342 27.740 1.00 97.38 89 LYS A O 1
ATOM 671 N N . LYS A 1 90 ? -15.496 -8.814 27.099 1.00 97.38 90 LYS A N 1
ATOM 672 C CA . LYS A 1 90 ? -15.860 -9.857 28.081 1.00 97.38 90 LYS A CA 1
ATOM 673 C C . LYS A 1 90 ? -15.665 -9.388 29.528 1.00 97.38 90 LYS A C 1
ATOM 675 O O . LYS A 1 90 ? -16.415 -9.798 30.404 1.00 97.38 90 LYS A O 1
ATOM 680 N N . GLN A 1 91 ? -14.686 -8.518 29.768 1.00 98.00 91 GLN A N 1
ATOM 681 C CA . GLN A 1 91 ? -14.439 -7.888 31.071 1.00 98.00 91 GLN A CA 1
ATOM 682 C C . GLN A 1 91 ? -15.390 -6.715 31.379 1.00 98.00 91 GLN A C 1
ATOM 684 O O . GLN A 1 91 ? -15.250 -6.092 32.426 1.00 98.00 91 GLN A O 1
ATOM 689 N N . GLY A 1 92 ? -16.306 -6.356 30.472 1.00 97.25 92 GLY A N 1
ATOM 690 C CA . GLY A 1 92 ? -17.196 -5.204 30.646 1.00 97.25 92 GLY A CA 1
ATOM 691 C C . GLY A 1 92 ? -16.496 -3.843 30.546 1.00 97.25 92 GLY A C 1
ATOM 692 O O . GLY A 1 92 ? -17.069 -2.832 30.935 1.00 97.25 92 GLY A O 1
ATOM 693 N N . ARG A 1 93 ? -15.260 -3.791 30.027 1.00 97.56 93 ARG A N 1
ATOM 694 C CA . ARG A 1 93 ? -14.469 -2.551 29.898 1.00 97.56 93 ARG A CA 1
ATOM 695 C C . ARG A 1 93 ? -14.760 -1.778 28.612 1.00 97.56 93 ARG A C 1
ATOM 697 O O . ARG A 1 93 ? -14.383 -0.615 28.505 1.00 97.56 93 ARG A O 1
ATOM 704 N N . ILE A 1 94 ? -15.384 -2.430 27.632 1.00 96.00 94 ILE A N 1
ATOM 705 C CA . ILE A 1 94 ? -15.853 -1.822 26.386 1.00 96.00 94 ILE A CA 1
ATOM 706 C C . ILE A 1 94 ? -17.280 -2.305 26.133 1.00 96.00 94 ILE A C 1
ATOM 708 O O . ILE A 1 94 ? -17.523 -3.504 26.028 1.00 96.00 94 ILE A O 1
ATOM 712 N N . ASP A 1 95 ? -18.207 -1.365 25.999 1.00 94.56 95 ASP A N 1
ATOM 713 C CA . ASP A 1 95 ? -19.630 -1.587 25.729 1.00 94.56 95 ASP A CA 1
ATOM 714 C C . ASP A 1 95 ? -19.981 -1.450 24.234 1.00 94.56 95 ASP A C 1
ATOM 716 O O . ASP A 1 95 ? -20.911 -2.085 23.734 1.00 94.56 95 ASP A O 1
ATOM 720 N N . LYS A 1 96 ? -19.198 -0.671 23.481 1.00 94.62 96 LYS A N 1
ATOM 721 C CA . LYS A 1 96 ? -19.435 -0.396 22.055 1.00 94.62 96 LYS A CA 1
ATOM 722 C C . LYS A 1 96 ? -19.111 -1.588 21.152 1.00 94.62 96 LYS A C 1
ATOM 724 O O . LYS A 1 96 ? -18.163 -2.348 21.379 1.00 94.62 96 LYS A O 1
ATOM 729 N N . ARG A 1 97 ? -19.865 -1.721 20.057 1.00 95.56 97 ARG A N 1
ATOM 730 C CA . ARG A 1 97 ? -19.484 -2.556 18.908 1.00 95.56 97 ARG A CA 1
ATOM 731 C C . ARG A 1 97 ? -18.406 -1.826 18.107 1.00 95.56 97 ARG A C 1
ATOM 733 O O . ARG A 1 97 ? -18.593 -0.665 17.772 1.00 95.56 97 ARG A O 1
ATOM 740 N N . ILE A 1 98 ? -17.284 -2.489 17.846 1.00 97.56 98 ILE A N 1
ATOM 741 C CA . ILE A 1 98 ? -16.164 -1.934 17.075 1.00 97.56 98 ILE A CA 1
ATOM 742 C C . ILE A 1 98 ? -15.899 -2.863 15.891 1.00 97.56 98 ILE A C 1
ATOM 744 O O . ILE A 1 98 ? -16.019 -4.082 16.025 1.00 97.56 98 ILE A O 1
ATOM 748 N N . LYS A 1 99 ? -15.579 -2.283 14.736 1.00 97.88 99 LYS A N 1
ATOM 749 C CA . LYS A 1 99 ? -15.175 -2.993 13.520 1.00 97.88 99 LYS A CA 1
ATOM 750 C C . LYS A 1 99 ? -13.671 -2.886 13.306 1.00 97.88 99 LYS A C 1
ATOM 752 O O . LYS A 1 99 ? -13.051 -1.892 13.676 1.00 97.88 99 LYS A O 1
ATOM 757 N N . PHE A 1 100 ? -13.097 -3.904 12.682 1.00 98.50 100 PHE A N 1
ATOM 758 C CA . PHE A 1 100 ? -11.662 -4.012 12.444 1.00 98.50 100 PHE A CA 1
ATOM 759 C C . PHE A 1 100 ? -11.413 -4.174 10.951 1.00 98.50 100 PHE A C 1
ATOM 761 O O . PHE A 1 100 ? -12.056 -5.008 10.311 1.00 98.50 100 PHE A O 1
ATOM 768 N N . ILE A 1 101 ? -10.518 -3.360 10.392 1.00 98.44 101 ILE A N 1
ATOM 769 C CA . ILE A 1 101 ? -10.181 -3.402 8.966 1.00 98.44 101 ILE A CA 1
ATOM 770 C C . ILE A 1 101 ? -8.663 -3.403 8.795 1.00 98.44 101 ILE A C 1
ATOM 772 O O . ILE A 1 101 ? -7.971 -2.587 9.399 1.00 98.44 101 ILE A O 1
ATOM 776 N N . ALA A 1 102 ? -8.149 -4.284 7.942 1.00 98.25 102 ALA A N 1
ATOM 777 C CA . ALA A 1 102 ? -6.774 -4.238 7.460 1.00 98.25 102 ALA A CA 1
ATOM 778 C C . ALA A 1 102 ? -6.743 -3.923 5.960 1.00 98.25 102 ALA A C 1
ATOM 780 O O . ALA A 1 102 ? -7.487 -4.519 5.183 1.00 98.25 102 ALA A O 1
ATOM 781 N N . PHE A 1 103 ? -5.862 -3.010 5.556 1.00 98.25 103 PHE A N 1
ATOM 782 C CA . PHE A 1 103 ? -5.583 -2.706 4.153 1.00 98.25 103 PHE A CA 1
ATOM 783 C C . PHE A 1 103 ? -4.187 -3.190 3.755 1.00 98.25 103 PHE A C 1
ATOM 785 O O . PHE A 1 103 ? -3.212 -2.916 4.454 1.00 98.25 103 PHE A O 1
ATOM 792 N N . GLY A 1 104 ? -4.080 -3.832 2.594 1.00 96.19 104 GLY A N 1
ATOM 793 C CA . GLY A 1 104 ? -2.814 -4.214 1.970 1.00 96.19 104 GLY A CA 1
ATOM 794 C C . GLY A 1 104 ? -2.816 -3.907 0.476 1.00 96.19 104 GLY A C 1
ATOM 795 O O . GLY A 1 104 ? -3.860 -3.971 -0.166 1.00 96.19 104 GLY A O 1
ATOM 796 N N . GLY A 1 105 ? -1.659 -3.538 -0.079 1.00 90.00 105 GLY A N 1
ATOM 797 C CA . GLY A 1 105 ? -1.465 -3.571 -1.534 1.00 90.00 105 GLY A CA 1
ATOM 798 C C . GLY A 1 105 ? -1.310 -5.015 -2.021 1.00 90.00 105 GLY A C 1
ATOM 799 O O . GLY A 1 105 ? -1.240 -5.933 -1.200 1.00 90.00 105 GLY A O 1
ATOM 800 N N . ASP A 1 106 ? -1.195 -5.223 -3.330 1.00 78.69 106 ASP A N 1
ATOM 801 C CA . ASP A 1 106 ? -0.962 -6.546 -3.924 1.00 78.69 106 ASP A CA 1
ATOM 802 C C . ASP A 1 106 ? 0.274 -7.240 -3.330 1.00 78.69 106 ASP A C 1
ATOM 804 O O . ASP A 1 106 ? 0.151 -8.357 -2.835 1.00 78.69 106 ASP A O 1
ATOM 808 N N . GLY A 1 107 ? 1.420 -6.559 -3.224 1.00 75.31 107 GLY A N 1
ATOM 809 C CA . GLY A 1 107 ? 2.610 -7.124 -2.568 1.00 75.31 107 GLY A CA 1
ATOM 810 C C . GLY A 1 107 ? 2.426 -7.470 -1.080 1.00 75.31 107 GLY A C 1
ATOM 811 O O . GLY A 1 107 ? 2.895 -8.497 -0.601 1.00 75.31 107 GLY A O 1
ATOM 812 N N . GLY A 1 108 ? 1.673 -6.651 -0.338 1.00 76.56 108 GLY A N 1
ATOM 813 C CA . GLY A 1 108 ? 1.360 -6.903 1.077 1.00 76.56 108 GLY A CA 1
ATOM 814 C C . GLY A 1 108 ? 0.264 -7.950 1.299 1.00 76.56 108 GLY A C 1
ATOM 815 O O . GLY A 1 108 ? -0.025 -8.280 2.447 1.00 76.56 108 GLY A O 1
ATOM 816 N N . THR A 1 109 ? -0.355 -8.450 0.226 1.00 83.56 109 THR A N 1
ATOM 817 C CA . THR A 1 109 ? -1.451 -9.426 0.286 1.00 83.56 109 THR A CA 1
ATOM 818 C C . THR A 1 109 ? -1.060 -10.752 -0.348 1.00 83.56 109 THR A C 1
ATOM 820 O O . THR A 1 109 ? -1.157 -11.784 0.305 1.00 83.56 109 THR A O 1
ATOM 823 N N . TYR A 1 110 ? -0.663 -10.732 -1.620 1.00 66.50 110 TYR A N 1
ATOM 824 C CA . TYR A 1 110 ? -0.415 -11.927 -2.426 1.00 66.50 110 TYR A CA 1
ATOM 825 C C . TYR A 1 110 ? 0.994 -12.493 -2.249 1.00 66.50 110 TYR A C 1
ATOM 827 O O . TYR A 1 110 ? 1.215 -13.652 -2.585 1.00 66.50 110 TYR A O 1
ATOM 835 N N . ASP A 1 111 ? 1.921 -11.687 -1.729 1.00 72.94 111 ASP A N 1
ATOM 836 C CA . ASP A 1 111 ? 3.327 -12.047 -1.565 1.00 72.94 111 ASP A CA 1
ATOM 837 C C . ASP A 1 111 ? 3.690 -12.072 -0.070 1.00 72.94 111 ASP A C 1
ATOM 839 O O . ASP A 1 111 ? 3.204 -12.931 0.668 1.00 72.94 111 ASP A O 1
ATOM 843 N N . ILE A 1 112 ? 4.455 -11.102 0.437 1.00 64.81 112 ILE A N 1
ATOM 844 C CA . ILE A 1 112 ? 5.054 -11.181 1.779 1.00 64.81 112 ILE A CA 1
ATOM 845 C C . ILE A 1 112 ? 4.026 -11.272 2.925 1.00 64.81 112 ILE A C 1
ATOM 847 O O . ILE A 1 112 ? 4.301 -11.875 3.962 1.00 64.81 112 ILE A O 1
ATOM 851 N N . GLY A 1 113 ? 2.829 -10.701 2.754 1.00 82.75 113 GLY A N 1
ATOM 852 C CA . GLY A 1 113 ? 1.794 -10.690 3.794 1.00 82.75 113 GLY A CA 1
ATOM 853 C C . GLY A 1 113 ? 0.822 -11.872 3.779 1.00 82.75 113 GLY A C 1
ATOM 854 O O . GLY A 1 113 ? -0.001 -11.987 4.696 1.00 82.75 113 GLY A O 1
ATOM 855 N N . ILE A 1 114 ? 0.913 -12.776 2.793 1.00 88.88 114 ILE A N 1
ATOM 856 C CA . ILE A 1 114 ? -0.059 -13.870 2.640 1.00 88.88 114 ILE A CA 1
ATOM 857 C C . ILE A 1 114 ? -0.058 -14.813 3.844 1.00 88.88 114 ILE A C 1
ATOM 859 O O . ILE A 1 114 ? -1.115 -15.263 4.282 1.00 88.88 114 ILE A O 1
ATOM 863 N N . GLN A 1 115 ? 1.113 -15.069 4.437 1.00 88.50 115 GLN A N 1
ATOM 864 C CA . GLN A 1 115 ? 1.240 -15.959 5.590 1.00 88.50 115 GLN A CA 1
ATOM 865 C C . GLN A 1 115 ? 0.501 -15.399 6.813 1.00 88.50 115 GLN A C 1
ATOM 867 O O . GLN A 1 115 ? -0.229 -16.125 7.492 1.00 88.50 115 GLN A O 1
ATOM 872 N N . ALA A 1 116 ? 0.655 -14.100 7.086 1.00 94.31 116 ALA A N 1
ATOM 873 C CA . ALA A 1 116 ? -0.031 -13.437 8.191 1.00 94.31 116 ALA A CA 1
ATOM 874 C C . ALA A 1 116 ? -1.550 -13.415 7.977 1.00 94.31 116 ALA A C 1
ATOM 876 O O . ALA A 1 116 ? -2.309 -13.673 8.914 1.00 94.31 116 ALA A O 1
ATOM 877 N N . LEU A 1 117 ? -1.990 -13.147 6.743 1.00 96.88 117 LEU A N 1
ATOM 878 C CA . LEU A 1 117 ? -3.402 -13.165 6.372 1.00 96.88 117 LEU A CA 1
ATOM 879 C C . LEU A 1 117 ? -4.010 -14.561 6.519 1.00 96.88 117 LEU A C 1
ATOM 881 O O . LEU A 1 117 ? -5.018 -14.718 7.206 1.00 96.88 117 LEU A O 1
ATOM 885 N N . SER A 1 118 ? -3.368 -15.575 5.941 1.00 96.50 118 SER A N 1
ATOM 886 C CA . SER A 1 118 ? -3.808 -16.967 6.031 1.00 96.50 118 SER A CA 1
ATOM 887 C C . SER A 1 118 ? -3.936 -17.410 7.486 1.00 96.50 118 SER A C 1
ATOM 889 O O . SER A 1 118 ? -4.959 -17.969 7.869 1.00 96.50 118 SER A O 1
ATOM 891 N N . GLY A 1 119 ? -2.939 -17.112 8.325 1.00 97.06 119 GLY A N 1
ATOM 892 C CA . GLY A 1 119 ? -2.986 -17.469 9.742 1.00 97.06 119 GLY A CA 1
ATOM 893 C C . GLY A 1 119 ? -4.085 -16.737 10.520 1.00 97.06 119 GLY A C 1
ATOM 894 O O . GLY A 1 119 ? -4.672 -17.307 11.437 1.00 97.06 119 GLY A O 1
ATOM 895 N N . ALA A 1 120 ? -4.374 -15.479 10.182 1.00 97.50 120 ALA A N 1
ATOM 896 C CA . ALA A 1 120 ? -5.458 -14.716 10.799 1.00 97.50 120 ALA A CA 1
ATOM 897 C C . ALA A 1 120 ? -6.846 -15.279 10.454 1.00 97.50 120 ALA A C 1
ATOM 899 O O . ALA A 1 120 ? -7.703 -15.373 11.336 1.00 97.50 120 ALA A O 1
ATOM 900 N N . ILE A 1 121 ? -7.046 -15.689 9.198 1.00 96.81 121 ILE A N 1
ATOM 901 C CA . ILE A 1 121 ? -8.291 -16.310 8.733 1.00 96.81 121 ILE A CA 1
ATOM 902 C C . ILE A 1 121 ? -8.471 -17.695 9.365 1.00 96.81 121 ILE A C 1
ATOM 904 O O . ILE A 1 121 ? -9.549 -17.978 9.879 1.00 96.81 121 ILE A O 1
ATOM 908 N N . GLU A 1 122 ? -7.416 -18.516 9.413 1.00 98.06 122 GLU A N 1
ATOM 909 C CA . GLU A 1 122 ? -7.445 -19.852 10.035 1.00 98.06 122 GLU A CA 1
ATOM 910 C C . GLU A 1 122 ? -7.879 -19.796 11.511 1.00 98.06 122 GLU A C 1
ATOM 912 O O . GLU A 1 122 ? -8.623 -20.645 11.992 1.00 98.06 122 GLU A O 1
ATOM 91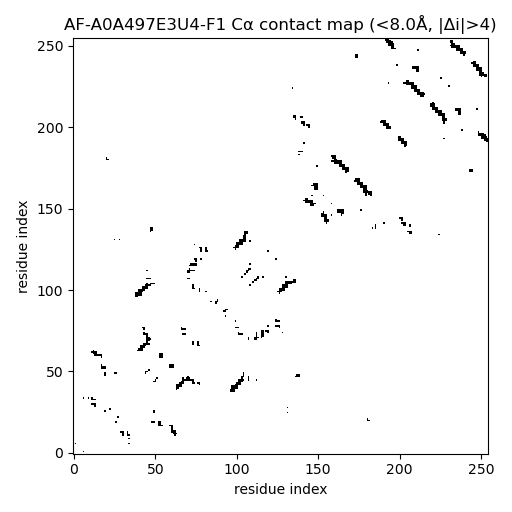7 N N . ARG A 1 123 ? -7.474 -18.748 12.243 1.00 97.75 123 ARG A N 1
ATOM 918 C CA . ARG A 1 123 ? -7.883 -18.530 13.643 1.00 97.75 123 ARG A CA 1
ATOM 919 C C . ARG A 1 123 ? -9.304 -17.974 13.809 1.00 97.75 123 ARG A C 1
ATOM 921 O O . ARG A 1 123 ? -9.757 -17.827 14.945 1.00 97.75 123 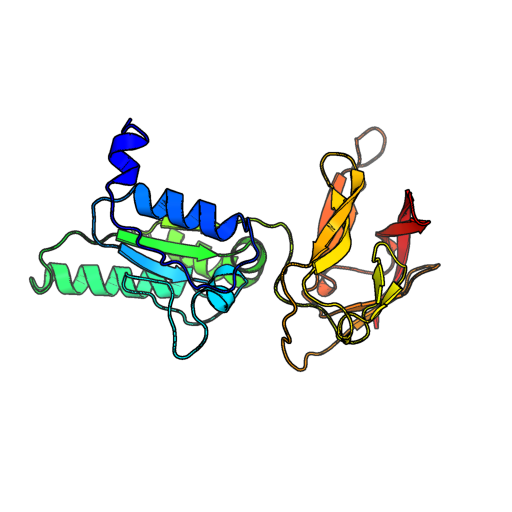ARG A O 1
ATOM 928 N N . GLY A 1 124 ? -9.996 -17.638 12.721 1.00 96.88 124 GLY A N 1
ATOM 929 C CA . GLY A 1 124 ? -11.371 -17.138 12.751 1.00 96.88 124 GLY A CA 1
ATOM 930 C C . GLY A 1 124 ? -11.526 -15.761 13.406 1.00 96.88 124 GLY A C 1
ATOM 931 O O . GLY A 1 124 ? -12.510 -15.528 14.109 1.00 96.88 124 GLY A O 1
ATOM 932 N N . HIS A 1 125 ? -10.556 -14.858 13.229 1.00 98.38 125 HIS A N 1
ATOM 933 C CA . HIS A 1 125 ? -10.690 -13.476 13.704 1.00 98.38 125 HIS A CA 1
ATOM 934 C C . HIS A 1 125 ? -11.778 -12.714 12.919 1.00 98.38 125 HIS A C 1
ATOM 936 O O . HIS A 1 125 ? -11.863 -12.836 11.698 1.00 98.38 125 HIS A O 1
ATOM 942 N N . ASP A 1 126 ? -12.582 -11.891 13.606 1.00 97.38 126 ASP A N 1
ATOM 943 C CA . ASP A 1 126 ? -13.651 -11.080 12.992 1.00 97.38 126 ASP A CA 1
ATOM 944 C C . ASP A 1 126 ? -13.121 -9.710 12.534 1.00 97.38 126 ASP A C 1
ATOM 946 O O . ASP A 1 126 ? -13.183 -8.708 13.253 1.00 97.38 126 ASP A O 1
ATOM 950 N N . PHE A 1 127 ? -12.565 -9.668 11.323 1.00 98.06 127 PHE A N 1
ATOM 951 C CA . PHE A 1 127 ? -12.098 -8.438 10.685 1.00 98.06 127 PHE A CA 1
ATOM 952 C C . PHE A 1 127 ? -12.295 -8.486 9.166 1.00 98.06 127 PHE A C 1
ATOM 954 O O . PHE A 1 127 ? -12.426 -9.550 8.563 1.00 98.06 127 PHE A O 1
ATOM 961 N N . LEU A 1 128 ? -12.291 -7.314 8.533 1.00 98.19 128 LEU A N 1
ATOM 962 C CA . LEU A 1 128 ? -12.304 -7.180 7.079 1.00 98.19 128 LEU A CA 1
ATOM 963 C C . LEU A 1 128 ? -10.878 -6.941 6.571 1.00 98.19 128 LEU A C 1
ATOM 965 O O . LEU A 1 128 ? -10.238 -5.970 6.969 1.00 98.19 128 LEU A O 1
ATOM 969 N N . TYR A 1 129 ? -10.389 -7.785 5.665 1.00 98.19 129 TYR A N 1
ATOM 970 C CA . TYR A 1 129 ? -9.141 -7.539 4.941 1.00 98.19 129 TYR A CA 1
ATOM 971 C C . TYR A 1 129 ? -9.435 -7.036 3.527 1.00 98.19 129 TYR A C 1
ATOM 973 O O . TYR A 1 129 ? -10.266 -7.611 2.825 1.00 98.19 129 TYR A O 1
ATOM 981 N N . ILE A 1 130 ? -8.746 -5.981 3.094 1.00 98.12 130 ILE A N 1
ATOM 982 C CA . ILE A 1 130 ? -8.916 -5.380 1.769 1.00 98.12 130 ILE A CA 1
ATOM 983 C C . ILE A 1 130 ? -7.567 -5.299 1.065 1.00 98.12 130 ILE A C 1
ATOM 985 O O . ILE A 1 130 ? -6.690 -4.533 1.468 1.00 98.12 130 ILE A O 1
ATOM 989 N N . CYS A 1 131 ? -7.454 -6.034 -0.040 1.00 96.44 131 CYS A N 1
ATOM 990 C CA . CYS A 1 131 ? -6.385 -5.863 -1.013 1.00 96.44 131 CYS A CA 1
ATOM 991 C C . CYS A 1 131 ? -6.754 -4.748 -1.996 1.00 96.44 131 CYS A C 1
ATOM 993 O O . CYS A 1 131 ? -7.672 -4.915 -2.801 1.00 96.44 131 CYS A O 1
ATOM 995 N N . TYR A 1 132 ? -6.049 -3.618 -1.957 1.00 91.88 132 TYR A N 1
ATOM 996 C CA . TYR A 1 132 ? -6.121 -2.617 -3.021 1.00 91.88 132 TYR A CA 1
ATOM 997 C C . TYR A 1 132 ? -5.072 -2.955 -4.090 1.00 91.88 132 TYR A C 1
ATOM 999 O O . TYR A 1 132 ? -3.942 -2.480 -4.065 1.00 91.88 132 TYR A O 1
ATOM 1007 N N . ASP A 1 133 ? -5.449 -3.831 -5.018 1.00 86.62 133 ASP A N 1
ATOM 1008 C CA . ASP A 1 133 ? -4.551 -4.319 -6.065 1.00 86.62 133 ASP A CA 1
ATOM 1009 C C . ASP A 1 133 ? -4.250 -3.213 -7.089 1.00 86.62 133 ASP A C 1
ATOM 1011 O O . ASP A 1 133 ? -5.132 -2.772 -7.833 1.00 86.62 133 ASP A O 1
ATOM 1015 N N . ASN A 1 134 ? -3.005 -2.734 -7.097 1.00 78.44 134 ASN A N 1
ATOM 1016 C CA . ASN A 1 134 ? -2.510 -1.794 -8.101 1.00 78.44 134 ASN A CA 1
ATOM 1017 C C . ASN A 1 134 ? -1.442 -2.430 -9.010 1.00 78.44 134 ASN A C 1
ATOM 1019 O O . ASN A 1 134 ? -0.852 -1.726 -9.833 1.00 78.44 134 ASN A O 1
ATOM 1023 N N . GLN A 1 135 ? -1.288 -3.756 -8.911 1.00 69.94 135 GLN A N 1
ATOM 1024 C CA . GLN A 1 135 ? -0.502 -4.639 -9.768 1.00 69.94 135 GLN A CA 1
ATOM 1025 C C . GLN A 1 135 ? 1.001 -4.349 -9.811 1.00 69.94 135 GLN A C 1
ATOM 1027 O O . GLN A 1 135 ? 1.680 -4.801 -10.734 1.00 69.94 135 GLN A O 1
ATOM 1032 N N . ALA A 1 136 ? 1.532 -3.592 -8.848 1.00 60.50 136 ALA A N 1
ATOM 1033 C CA . ALA A 1 136 ? 2.969 -3.456 -8.680 1.00 60.50 136 ALA A CA 1
ATOM 1034 C C . ALA A 1 136 ? 3.357 -2.986 -7.273 1.00 60.50 136 ALA A C 1
ATOM 1036 O O . ALA A 1 136 ? 2.607 -2.350 -6.538 1.00 60.50 136 ALA A O 1
ATOM 1037 N N . TYR A 1 137 ? 4.642 -3.125 -6.959 1.00 66.69 137 TYR A N 1
ATOM 1038 C CA . TYR A 1 137 ? 5.268 -2.455 -5.822 1.00 66.69 137 TYR A CA 1
ATOM 1039 C C . TYR A 1 137 ? 5.506 -0.965 -6.118 1.00 66.69 137 TYR A C 1
ATOM 1041 O O . TYR A 1 137 ? 6.642 -0.493 -6.156 1.00 66.69 137 TYR A O 1
ATOM 1049 N N . MET A 1 138 ? 4.419 -0.209 -6.302 1.00 73.62 138 MET A N 1
ATOM 1050 C CA . MET A 1 138 ? 4.419 1.202 -6.722 1.00 73.62 138 MET A CA 1
ATOM 1051 C C . MET A 1 138 ? 5.215 2.133 -5.796 1.00 73.62 138 MET A C 1
ATOM 1053 O O . MET A 1 138 ? 5.537 3.257 -6.171 1.00 73.62 138 MET A O 1
ATOM 1057 N N . ASN A 1 139 ? 5.551 1.672 -4.592 1.00 71.38 139 ASN A N 1
ATOM 1058 C CA . ASN A 1 139 ? 6.344 2.438 -3.649 1.00 71.38 139 ASN A CA 1
ATOM 1059 C C . ASN A 1 139 ? 7.858 2.453 -3.963 1.00 71.38 139 ASN A C 1
ATOM 1061 O O . ASN A 1 139 ? 8.481 3.384 -3.491 1.00 71.38 139 ASN A O 1
ATOM 1065 N N . CYS A 1 140 ? 8.479 1.509 -4.707 1.00 62.50 140 CYS A N 1
ATOM 1066 C CA . CYS A 1 140 ? 9.963 1.341 -4.763 1.00 62.50 140 CYS A CA 1
ATOM 1067 C C . CYS A 1 140 ? 10.601 1.292 -6.192 1.00 62.50 140 CYS A C 1
ATOM 1069 O O . CYS A 1 140 ? 10.308 0.367 -6.947 1.00 62.50 140 CYS A O 1
ATOM 1071 N N . LEU A 1 141 ? 11.555 2.194 -6.531 1.00 64.75 141 LEU A N 1
ATOM 1072 C CA . LEU A 1 141 ? 12.383 2.217 -7.777 1.00 64.75 141 LEU A CA 1
ATOM 1073 C C . LEU A 1 141 ? 13.863 2.629 -7.504 1.00 64.75 141 LEU A C 1
ATOM 1075 O O . LEU A 1 141 ? 14.111 3.339 -6.533 1.00 64.75 141 LEU A O 1
ATOM 1079 N N . SER A 1 142 ? 14.846 2.221 -8.341 1.00 65.75 142 SER A N 1
ATOM 1080 C CA . SER A 1 142 ? 16.302 2.500 -8.154 1.00 65.75 142 SER A CA 1
ATOM 1081 C C . SER A 1 142 ? 16.777 3.824 -8.786 1.00 65.75 142 SER A C 1
ATOM 1083 O O . SER A 1 142 ? 16.310 4.181 -9.866 1.00 65.75 142 SER A O 1
ATOM 1085 N N . THR A 1 143 ? 17.753 4.526 -8.186 1.00 71.50 143 THR A N 1
ATOM 1086 C CA . THR A 1 143 ? 18.189 5.894 -8.584 1.00 71.50 143 THR A CA 1
ATOM 1087 C C . THR A 1 143 ? 18.825 6.014 -9.973 1.00 71.50 143 THR A C 1
ATOM 1089 O O . THR A 1 143 ? 18.789 7.084 -10.577 1.00 71.50 143 THR A O 1
ATOM 1092 N N . SER A 1 144 ? 19.400 4.939 -10.512 1.00 70.06 144 SER A N 1
ATOM 1093 C CA . SER A 1 144 ? 19.986 4.929 -11.860 1.00 70.06 144 SER A CA 1
ATOM 1094 C C . SER A 1 144 ? 18.953 4.788 -12.982 1.00 70.06 144 SER A C 1
ATOM 1096 O O . SER A 1 144 ? 19.319 4.868 -14.154 1.00 70.06 144 SER A O 1
ATOM 1098 N N . SER A 1 145 ? 17.684 4.547 -12.643 1.00 71.38 145 SER A N 1
ATOM 1099 C CA . SER A 1 145 ? 16.628 4.282 -13.621 1.00 71.38 145 SER A CA 1
ATOM 1100 C C . SER A 1 145 ? 16.405 5.475 -14.553 1.00 71.38 145 SER A C 1
ATOM 1102 O O . SER A 1 145 ? 16.363 6.624 -14.111 1.00 71.38 145 SER A O 1
ATOM 1104 N N . LEU A 1 146 ? 16.228 5.198 -15.846 1.00 76.25 146 LEU A N 1
ATOM 1105 C CA . LEU A 1 146 ? 15.796 6.181 -16.837 1.00 76.25 146 LEU A CA 1
ATOM 1106 C C . LEU A 1 146 ? 14.295 6.022 -17.079 1.00 76.25 146 LEU A C 1
ATOM 1108 O O . LEU A 1 146 ? 13.820 4.936 -17.402 1.00 76.25 146 LEU A O 1
ATOM 1112 N N . ILE A 1 147 ? 13.555 7.113 -16.929 1.00 78.31 147 ILE A N 1
ATOM 1113 C CA . ILE A 1 147 ? 12.113 7.184 -17.136 1.00 78.31 147 ILE A CA 1
ATOM 1114 C C . ILE A 1 147 ? 11.849 7.817 -18.499 1.00 78.31 147 ILE A C 1
ATOM 1116 O O . ILE A 1 147 ? 12.366 8.893 -18.812 1.00 78.31 147 ILE A O 1
ATOM 1120 N N . MET A 1 148 ? 11.042 7.148 -19.323 1.00 77.50 148 MET A N 1
ATOM 1121 C CA . MET A 1 148 ? 10.625 7.672 -20.621 1.00 77.50 148 MET A CA 1
ATOM 1122 C C . MET A 1 148 ? 9.563 8.755 -20.418 1.00 77.50 148 MET A C 1
ATOM 1124 O O . MET A 1 148 ? 8.416 8.466 -20.077 1.00 77.50 148 MET A O 1
ATOM 1128 N N . THR A 1 149 ? 9.944 10.009 -20.640 1.00 84.00 149 THR A N 1
ATOM 1129 C CA . THR A 1 149 ? 9.035 11.159 -20.610 1.00 84.00 149 THR A CA 1
ATOM 1130 C C . THR A 1 149 ? 8.603 11.543 -22.023 1.00 84.00 149 THR A C 1
ATOM 1132 O O . THR A 1 149 ? 9.210 11.124 -23.012 1.00 84.00 149 THR A O 1
ATOM 1135 N N . LYS A 1 150 ? 7.588 12.399 -22.144 1.00 85.56 150 LYS A N 1
ATOM 1136 C CA . LYS A 1 150 ? 7.179 13.017 -23.412 1.00 85.56 150 LYS A CA 1
ATOM 1137 C C . LYS A 1 150 ? 8.339 13.692 -24.151 1.00 85.56 150 LYS A C 1
ATOM 1139 O O . LYS A 1 150 ? 8.338 13.710 -25.377 1.00 85.56 150 LYS A O 1
ATOM 1144 N N . TYR A 1 151 ? 9.312 14.227 -23.414 1.00 85.81 151 TYR A N 1
ATOM 1145 C CA . TYR A 1 151 ? 10.462 14.955 -23.957 1.00 85.81 151 TYR A CA 1
ATOM 1146 C C . TYR A 1 151 ? 11.721 14.085 -24.099 1.00 85.81 151 TYR A C 1
ATOM 1148 O O . TYR A 1 151 ? 12.778 14.599 -24.451 1.00 85.81 151 TYR A O 1
ATOM 1156 N N . GLY A 1 152 ? 11.616 12.777 -23.844 1.00 80.44 152 GLY A N 1
ATOM 1157 C CA . GLY A 1 152 ? 12.724 11.826 -23.921 1.00 80.44 152 GLY A CA 1
ATOM 1158 C C . GLY A 1 152 ? 13.067 11.182 -22.578 1.00 80.44 152 GLY A C 1
ATOM 1159 O O . GLY A 1 152 ? 12.325 11.291 -21.599 1.00 80.44 152 GLY A O 1
ATOM 1160 N N . LEU A 1 153 ? 14.192 10.468 -22.546 1.00 78.62 153 LEU A N 1
ATOM 1161 C CA . LEU A 1 153 ? 14.673 9.780 -21.351 1.00 78.62 153 LEU A CA 1
ATOM 1162 C C . LEU A 1 153 ? 15.172 10.784 -20.310 1.00 78.62 153 LEU A C 1
ATOM 1164 O O . LEU A 1 153 ? 15.959 11.675 -20.621 1.00 78.62 153 LEU A O 1
ATOM 1168 N N . LYS A 1 154 ? 14.739 10.596 -19.067 1.00 84.69 154 LYS A N 1
ATOM 1169 C CA . LYS A 1 154 ? 15.097 11.433 -17.921 1.00 84.69 154 LYS A CA 1
ATOM 1170 C C . LYS A 1 154 ? 15.519 10.542 -16.761 1.00 84.69 154 LYS A C 1
ATOM 1172 O O . LYS A 1 154 ? 14.902 9.496 -16.565 1.00 84.69 154 LYS A O 1
ATOM 1177 N N . ARG A 1 155 ? 16.550 10.898 -15.987 1.00 83.06 155 ARG A N 1
ATOM 1178 C CA . ARG A 1 155 ? 16.883 10.090 -14.795 1.00 83.06 155 ARG A CA 1
ATOM 1179 C C . ARG A 1 155 ? 15.737 10.165 -13.797 1.00 83.06 155 ARG A C 1
ATOM 1181 O O . ARG A 1 155 ? 15.133 11.221 -13.645 1.00 83.06 155 ARG A O 1
ATOM 1188 N N . ILE A 1 156 ? 15.455 9.081 -13.080 1.00 80.69 156 ILE A N 1
ATOM 1189 C CA . ILE A 1 156 ? 14.390 9.062 -12.067 1.00 80.69 156 ILE A CA 1
ATOM 1190 C C . ILE A 1 156 ? 14.610 10.123 -10.978 1.00 80.69 156 ILE A C 1
ATOM 1192 O O . ILE A 1 156 ? 13.649 10.695 -10.480 1.00 80.69 156 ILE A O 1
ATOM 1196 N N . THR A 1 157 ? 15.870 10.447 -10.674 1.00 82.81 157 THR A N 1
ATOM 1197 C CA . THR A 1 157 ? 16.262 11.522 -9.749 1.00 82.81 157 THR A CA 1
ATOM 1198 C C . THR A 1 157 ? 15.969 12.924 -10.285 1.00 82.81 157 THR A C 1
ATOM 1200 O O . THR A 1 157 ? 15.929 13.884 -9.522 1.00 82.81 157 THR A O 1
ATOM 1203 N N . GLU A 1 158 ? 15.777 13.061 -11.595 1.00 88.19 158 GLU A N 1
ATOM 1204 C CA . GLU A 1 158 ? 15.467 14.319 -12.270 1.00 88.19 158 GLU A CA 1
ATOM 1205 C C . GLU A 1 158 ? 13.972 14.452 -12.581 1.00 88.19 158 GLU A C 1
ATOM 1207 O O . GLU A 1 158 ? 13.517 15.558 -12.894 1.00 88.19 158 GLU A O 1
ATOM 1212 N N . VAL A 1 159 ? 13.210 13.351 -12.529 1.00 86.75 159 VAL A N 1
ATOM 1213 C CA . VAL A 1 159 ? 11.753 13.364 -12.697 1.00 86.75 159 VAL A CA 1
ATOM 1214 C C . VAL A 1 159 ? 11.138 14.254 -11.624 1.00 86.75 159 VAL A C 1
ATOM 1216 O O . VAL A 1 159 ? 11.561 14.261 -10.470 1.00 86.75 159 VAL A O 1
ATOM 1219 N N . LYS A 1 160 ? 10.152 15.049 -12.026 1.00 88.44 160 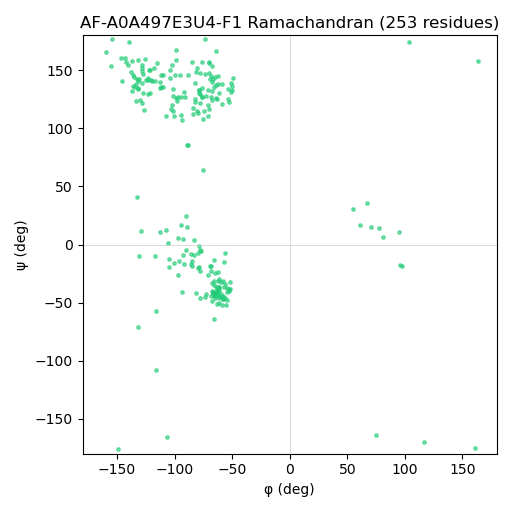LYS A N 1
ATOM 1220 C CA . LYS A 1 160 ? 9.420 15.962 -11.155 1.00 88.44 160 LYS A CA 1
ATOM 1221 C C . LYS A 1 160 ? 7.929 15.725 -11.314 1.00 88.44 160 LYS A C 1
ATOM 1223 O O . LYS A 1 160 ? 7.456 15.291 -12.365 1.00 88.44 160 LYS A O 1
ATOM 1228 N N . GLU A 1 161 ? 7.186 16.058 -10.268 1.00 87.12 161 GLU A N 1
ATOM 1229 C CA . GLU A 1 161 ? 5.735 16.142 -10.360 1.00 87.12 161 GLU A CA 1
ATOM 1230 C C . GLU A 1 161 ? 5.335 17.072 -11.520 1.00 87.12 161 GLU A C 1
ATOM 1232 O O . GLU A 1 161 ? 5.915 18.140 -11.716 1.00 87.12 161 GLU A O 1
ATOM 1237 N N . GLY A 1 162 ? 4.374 16.627 -12.326 1.00 86.94 162 GLY A N 1
ATOM 1238 C CA . GLY A 1 162 ? 3.930 17.291 -13.548 1.00 86.94 162 GLY A CA 1
ATOM 1239 C C . GLY A 1 162 ? 4.582 16.779 -14.834 1.00 86.94 162 GLY A C 1
ATOM 1240 O O . GLY A 1 162 ? 4.001 16.992 -15.900 1.00 86.94 162 GLY A O 1
ATOM 1241 N N . ASP A 1 163 ? 5.713 16.067 -14.765 1.00 89.50 163 ASP A N 1
ATOM 1242 C CA . ASP A 1 163 ? 6.331 15.476 -15.957 1.00 89.50 163 ASP A CA 1
ATOM 1243 C C . ASP A 1 163 ? 5.375 14.470 -16.615 1.00 89.50 163 ASP A C 1
ATOM 1245 O O . ASP A 1 163 ? 4.832 13.585 -15.959 1.00 89.50 163 ASP A O 1
ATOM 1249 N N . GLU A 1 164 ? 5.166 14.572 -17.926 1.00 89.12 164 GLU A N 1
ATOM 1250 C CA . GLU A 1 164 ? 4.384 13.584 -18.675 1.00 89.12 164 GLU A CA 1
ATOM 12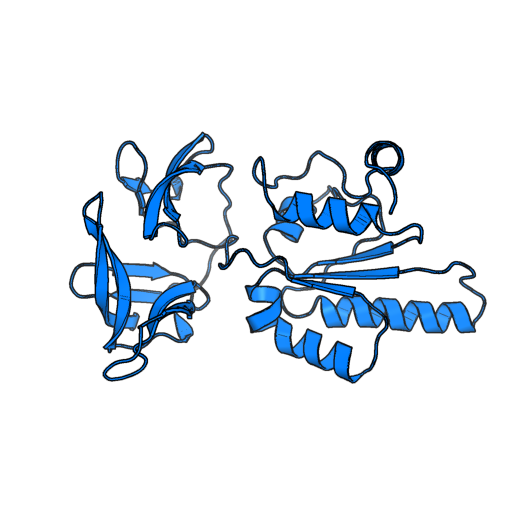51 C C . GLU A 1 164 ? 5.268 12.361 -18.966 1.00 89.12 164 GLU A C 1
ATOM 1253 O O . GLU A 1 164 ? 6.237 12.464 -19.718 1.00 89.12 164 GLU A O 1
ATOM 1258 N N . ILE A 1 165 ? 4.946 11.214 -18.369 1.00 84.88 165 ILE A N 1
ATOM 1259 C CA . ILE A 1 165 ? 5.677 9.947 -18.476 1.00 84.88 165 ILE A CA 1
ATOM 1260 C C . ILE A 1 165 ? 4.866 8.899 -19.232 1.00 84.88 165 ILE A C 1
ATOM 1262 O O . ILE A 1 165 ? 3.640 8.842 -19.139 1.00 84.88 165 ILE A O 1
ATOM 1266 N N . TYR A 1 166 ? 5.554 8.054 -19.986 1.00 81.00 166 TYR A N 1
ATOM 1267 C CA . TYR A 1 166 ? 4.935 6.943 -20.694 1.00 81.00 166 TYR A CA 1
ATOM 1268 C C . TYR A 1 166 ? 4.665 5.776 -19.736 1.00 81.00 166 TYR A C 1
ATOM 1270 O O . TYR A 1 166 ? 5.549 5.350 -18.997 1.00 81.00 166 TYR A O 1
ATOM 1278 N N . ALA A 1 167 ? 3.442 5.249 -19.765 1.00 76.62 167 ALA A N 1
ATOM 1279 C CA . ALA A 1 167 ? 2.997 4.101 -18.981 1.00 76.62 167 ALA A CA 1
ATOM 1280 C C . ALA A 1 167 ? 2.340 3.049 -19.886 1.00 76.62 167 ALA A C 1
ATOM 1282 O O . ALA A 1 167 ? 1.724 3.392 -20.895 1.00 76.62 167 ALA A O 1
ATOM 1283 N N . PHE A 1 168 ? 2.446 1.772 -19.514 1.00 74.94 168 PHE A N 1
ATOM 1284 C CA . PHE A 1 168 ? 1.771 0.677 -20.212 1.00 74.94 168 PHE A CA 1
ATOM 1285 C C . PHE A 1 168 ? 0.317 0.549 -19.744 1.00 74.94 168 PHE A C 1
ATOM 1287 O O . PHE A 1 168 ? 0.053 0.413 -18.548 1.00 74.94 168 PHE A O 1
ATOM 1294 N N . ASP A 1 169 ? -0.629 0.584 -20.679 1.00 74.94 169 ASP A N 1
ATOM 1295 C CA . ASP A 1 169 ? -2.029 0.258 -20.423 1.00 74.94 169 ASP A CA 1
ATOM 1296 C C . ASP A 1 169 ? -2.283 -1.219 -20.750 1.00 74.94 169 ASP A C 1
ATOM 1298 O O . ASP A 1 169 ? -2.263 -1.628 -21.908 1.00 74.94 169 ASP A O 1
ATOM 1302 N N . GLN A 1 170 ? -2.553 -2.024 -19.722 1.00 67.50 170 GLN A N 1
ATOM 1303 C CA . GLN A 1 170 ? -2.794 -3.462 -19.866 1.00 67.50 170 GLN A CA 1
ATOM 1304 C C . GLN A 1 170 ? -4.104 -3.806 -20.587 1.00 67.50 170 GLN A C 1
ATOM 1306 O O . GLN A 1 170 ? -4.247 -4.926 -21.054 1.00 67.50 170 GLN A O 1
ATOM 1311 N N . LYS A 1 171 ? -5.074 -2.887 -20.690 1.00 75.31 171 LYS A N 1
ATOM 1312 C CA . LYS A 1 171 ? -6.329 -3.164 -21.411 1.00 75.31 171 LYS A CA 1
ATOM 1313 C C . LYS A 1 171 ? -6.162 -2.994 -22.910 1.00 75.31 171 LYS A C 1
ATOM 1315 O O . LYS A 1 171 ? -6.715 -3.760 -23.691 1.00 75.31 171 LYS A O 1
ATOM 1320 N N . THR A 1 172 ? -5.443 -1.949 -23.299 1.00 80.31 172 THR A N 1
ATOM 1321 C CA . THR A 1 172 ? -5.243 -1.588 -24.706 1.00 80.31 172 THR A CA 1
ATOM 1322 C C . THR A 1 172 ? -3.934 -2.138 -25.264 1.00 80.31 172 THR A C 1
ATOM 1324 O O . THR A 1 172 ? -3.750 -2.149 -26.478 1.00 80.31 172 THR A O 1
ATOM 1327 N N . HIS A 1 173 ? -3.033 -2.599 -24.392 1.00 73.75 173 HIS A N 1
ATOM 1328 C CA . HIS A 1 173 ? -1.651 -2.966 -24.700 1.00 73.75 173 HIS A CA 1
ATOM 1329 C C . HIS A 1 173 ? -0.869 -1.835 -25.391 1.00 73.75 173 HIS A C 1
ATOM 1331 O O . HIS A 1 173 ? 0.030 -2.088 -26.194 1.00 73.75 173 HIS A O 1
ATOM 1337 N N . GLN A 1 174 ? -1.206 -0.578 -25.084 1.00 78.19 174 GLN A N 1
ATOM 1338 C CA . GLN A 1 174 ? -0.585 0.608 -25.672 1.00 78.19 174 GLN A CA 1
ATOM 1339 C C . GLN A 1 174 ? 0.174 1.437 -24.637 1.00 78.19 174 GLN A C 1
ATOM 1341 O O . GLN A 1 174 ? -0.104 1.409 -23.437 1.00 78.19 174 GLN A O 1
ATOM 1346 N N . LEU A 1 175 ? 1.140 2.211 -25.133 1.00 75.81 175 LEU A N 1
ATOM 1347 C CA . LEU A 1 175 ? 1.772 3.273 -24.367 1.00 75.81 175 LEU A CA 1
ATOM 1348 C C . LEU A 1 175 ? 0.852 4.487 -24.281 1.00 75.81 175 LEU A C 1
ATOM 1350 O O . LEU A 1 175 ? 0.432 5.030 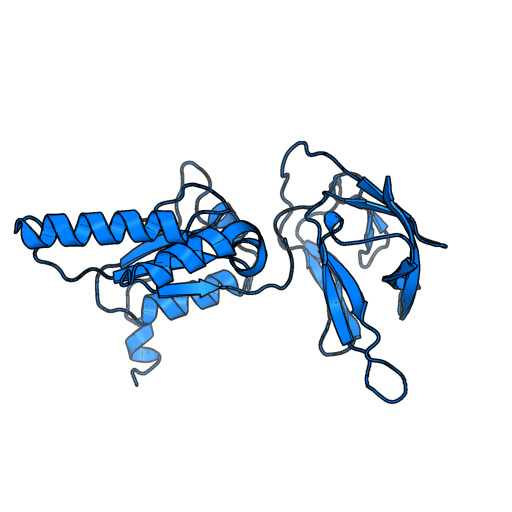-25.301 1.00 75.81 175 LEU A O 1
ATOM 1354 N N . VAL A 1 176 ? 0.609 4.957 -23.063 1.00 84.50 176 VAL A N 1
ATOM 1355 C CA . VAL A 1 176 ? -0.163 6.172 -22.794 1.00 84.50 176 VAL A CA 1
ATOM 1356 C C . VAL A 1 176 ? 0.670 7.156 -21.982 1.00 84.50 176 VAL A C 1
ATOM 1358 O O . VAL A 1 176 ? 1.433 6.759 -21.102 1.00 84.50 176 VAL A O 1
ATOM 1361 N N . LEU A 1 177 ? 0.528 8.452 -22.264 1.00 83.44 177 LEU A N 1
ATOM 1362 C CA . LEU A 1 177 ? 1.131 9.492 -21.434 1.00 83.44 177 LEU A CA 1
ATOM 1363 C C . LEU A 1 177 ? 0.289 9.701 -20.175 1.00 83.44 177 LEU A C 1
ATOM 1365 O O . LEU A 1 177 ? -0.924 9.906 -20.243 1.00 83.44 177 LEU A O 1
ATOM 1369 N N . LYS A 1 178 ? 0.948 9.677 -19.021 1.00 84.44 178 LYS A N 1
ATOM 1370 C CA . LYS A 1 178 ? 0.377 10.016 -17.718 1.00 84.44 178 LYS A CA 1
ATOM 1371 C C . LYS A 1 178 ? 1.255 11.055 -17.044 1.00 84.44 178 LYS A C 1
ATOM 1373 O O . LYS A 1 178 ? 2.466 11.047 -17.208 1.00 84.44 178 LYS A O 1
ATOM 1378 N N . LYS A 1 179 ? 0.661 11.957 -16.270 1.00 87.44 179 LYS A N 1
ATOM 1379 C CA . LYS A 1 179 ? 1.444 12.913 -15.480 1.00 87.44 179 LYS A CA 1
ATOM 1380 C C . LYS A 1 179 ? 2.033 12.216 -14.258 1.00 87.44 179 LYS A C 1
ATOM 1382 O O . LYS A 1 179 ? 1.321 11.490 -13.568 1.00 87.44 179 LYS A O 1
ATOM 1387 N N . CYS A 1 180 ? 3.311 12.459 -13.989 1.00 78.56 180 CYS A N 1
ATOM 1388 C CA . CYS A 1 180 ? 3.950 12.135 -12.727 1.00 78.56 180 CYS A CA 1
ATOM 1389 C C . CYS A 1 180 ? 3.283 12.967 -11.633 1.00 78.56 180 CYS A C 1
ATOM 1391 O O . CYS A 1 180 ? 3.175 14.185 -11.735 1.00 78.56 180 CYS A O 1
ATOM 1393 N N . THR A 1 181 ? 2.809 12.298 -10.598 1.00 74.44 181 THR A N 1
ATOM 1394 C CA . THR A 1 181 ? 2.041 12.896 -9.504 1.00 74.44 181 THR A CA 1
ATOM 1395 C C . THR A 1 181 ? 2.845 13.029 -8.212 1.00 74.44 181 THR A C 1
ATOM 1397 O O . THR A 1 181 ? 2.290 13.429 -7.198 1.00 74.44 181 THR A O 1
ATOM 1400 N N . GLY A 1 182 ? 4.120 12.629 -8.224 1.00 72.62 182 GLY A N 1
ATOM 1401 C CA . GLY A 1 182 ? 5.004 12.658 -7.061 1.00 72.62 182 GLY A CA 1
ATOM 1402 C C . GLY A 1 182 ? 6.252 11.793 -7.254 1.00 72.62 182 GLY A C 1
ATOM 1403 O O . GLY A 1 182 ? 6.253 10.871 -8.071 1.00 72.62 182 GLY A O 1
ATOM 1404 N N . VAL A 1 183 ? 7.308 12.095 -6.493 1.00 71.56 183 VAL A N 1
ATOM 1405 C CA . VAL A 1 183 ? 8.592 11.371 -6.482 1.00 71.56 183 VAL A CA 1
ATOM 1406 C C . VAL A 1 183 ? 8.991 11.094 -5.032 1.00 71.56 183 VAL A C 1
ATOM 1408 O O . VAL A 1 183 ? 8.879 11.981 -4.187 1.00 71.56 183 VAL A O 1
ATOM 1411 N N . PHE A 1 184 ? 9.434 9.867 -4.743 1.00 63.56 184 PHE A N 1
ATOM 1412 C CA . PHE A 1 184 ? 9.702 9.377 -3.386 1.00 63.56 184 PHE A CA 1
ATOM 1413 C C . PHE A 1 184 ? 11.048 8.637 -3.329 1.00 63.56 184 PHE A C 1
ATOM 1415 O O . PHE A 1 184 ? 11.336 7.816 -4.200 1.00 63.56 184 PHE A O 1
ATOM 1422 N N . ASP A 1 185 ? 11.854 8.910 -2.299 1.00 67.81 185 ASP A N 1
ATOM 1423 C CA . ASP A 1 185 ? 13.119 8.216 -2.018 1.00 67.81 185 ASP A CA 1
ATOM 1424 C C . ASP A 1 185 ? 12.891 7.118 -0.963 1.00 67.81 185 ASP A C 1
ATOM 1426 O O . ASP A 1 185 ? 12.323 7.381 0.096 1.00 67.81 185 ASP A O 1
ATOM 1430 N N . ASN A 1 186 ? 13.312 5.884 -1.264 1.00 65.12 186 ASN A N 1
ATOM 1431 C CA . ASN A 1 186 ? 13.119 4.697 -0.418 1.00 65.12 186 ASN A CA 1
ATOM 1432 C C . ASN A 1 186 ? 14.407 4.212 0.266 1.00 65.12 186 ASN A C 1
ATOM 1434 O O . ASN A 1 186 ? 14.432 3.098 0.799 1.00 65.12 186 ASN A O 1
ATOM 1438 N N . GLY A 1 187 ? 15.470 5.018 0.239 1.00 68.69 187 GLY A N 1
ATOM 1439 C CA . GLY A 1 187 ? 16.751 4.685 0.850 1.00 68.69 187 GLY A CA 1
ATOM 1440 C C . GLY A 1 187 ? 17.564 3.656 0.059 1.00 68.69 187 GLY A C 1
ATOM 1441 O O . GLY A 1 187 ? 17.335 3.408 -1.125 1.00 68.69 187 GLY A O 1
ATOM 1442 N N . ILE A 1 188 ? 18.560 3.069 0.726 1.00 75.12 188 ILE A N 1
ATOM 1443 C CA . ILE A 1 188 ? 19.560 2.190 0.107 1.00 75.12 188 ILE A CA 1
ATOM 1444 C C . ILE A 1 188 ? 19.119 0.728 0.252 1.00 75.12 188 ILE A C 1
ATOM 1446 O O . ILE A 1 188 ? 18.833 0.270 1.356 1.00 75.12 188 ILE A O 1
ATOM 1450 N N . LYS A 1 189 ? 19.072 -0.003 -0.866 1.00 76.00 189 LYS A N 1
ATOM 1451 C CA . LYS A 1 189 ? 18.746 -1.436 -0.940 1.00 76.00 189 LYS A CA 1
ATOM 1452 C C . LYS A 1 189 ? 19.696 -2.142 -1.903 1.00 76.00 189 LYS A C 1
ATOM 1454 O O . LYS A 1 189 ? 20.228 -1.491 -2.801 1.00 76.00 189 LYS A O 1
ATOM 1459 N N . ASP A 1 190 ? 19.841 -3.457 -1.756 1.00 81.50 190 ASP A N 1
ATOM 1460 C CA . ASP A 1 190 ? 20.549 -4.284 -2.735 1.00 81.50 190 ASP A CA 1
ATOM 1461 C C . ASP A 1 190 ? 19.818 -4.271 -4.080 1.00 81.50 190 ASP A C 1
ATOM 1463 O O . ASP A 1 190 ? 18.584 -4.345 -4.150 1.00 81.50 190 ASP A O 1
ATOM 1467 N N . VAL A 1 191 ? 20.594 -4.151 -5.154 1.00 81.25 191 VAL A N 1
ATOM 1468 C CA . VAL A 1 191 ? 20.085 -4.003 -6.515 1.00 81.25 191 VAL A CA 1
ATOM 1469 C C . VAL A 1 191 ? 20.735 -5.051 -7.401 1.00 81.25 191 VAL A C 1
ATOM 1471 O O . VAL A 1 191 ? 21.956 -5.173 -7.420 1.00 81.25 191 VAL A O 1
ATOM 1474 N N . TYR A 1 192 ? 19.905 -5.757 -8.155 1.00 86.31 192 TYR A N 1
ATOM 1475 C CA . TYR A 1 192 ? 20.297 -6.775 -9.115 1.00 86.31 192 TYR A CA 1
ATOM 1476 C C . TYR A 1 192 ? 20.182 -6.210 -10.525 1.00 86.31 192 TYR A C 1
ATOM 1478 O O . TYR A 1 192 ? 19.267 -5.436 -10.824 1.00 86.31 192 TYR A O 1
ATOM 1486 N N . GLU A 1 193 ? 21.097 -6.598 -11.399 1.00 87.50 193 GLU A N 1
ATOM 1487 C CA . GLU A 1 193 ? 21.100 -6.228 -12.806 1.00 87.50 193 GLU A CA 1
ATOM 1488 C C . GLU A 1 193 ? 20.539 -7.370 -13.653 1.00 87.50 193 GLU A C 1
ATOM 1490 O O . GLU A 1 193 ? 21.159 -8.423 -13.807 1.00 87.50 193 GLU A O 1
ATOM 1495 N N . LEU A 1 194 ? 19.354 -7.144 -14.220 1.00 89.31 194 LEU A N 1
ATOM 1496 C CA . LEU A 1 194 ? 18.739 -8.011 -15.215 1.00 89.31 194 LEU A CA 1
ATOM 1497 C C . LEU A 1 194 ? 19.154 -7.534 -16.606 1.00 89.31 194 LEU A C 1
ATOM 1499 O O . LEU A 1 194 ? 18.970 -6.367 -16.951 1.00 89.31 194 LEU A O 1
ATOM 1503 N N . THR A 1 195 ? 19.688 -8.444 -17.416 1.00 88.19 195 THR A N 1
ATOM 1504 C CA . THR A 1 195 ? 20.144 -8.171 -18.784 1.00 88.19 195 THR A CA 1
ATOM 1505 C C . THR A 1 195 ? 19.403 -9.064 -19.771 1.00 88.19 195 THR A C 1
ATOM 1507 O O . THR A 1 195 ? 19.356 -10.283 -19.600 1.00 88.19 195 THR A O 1
ATOM 1510 N N . THR A 1 196 ? 18.861 -8.469 -20.828 1.00 89.56 196 THR A N 1
ATOM 1511 C CA . THR A 1 196 ? 18.310 -9.144 -22.008 1.00 89.56 196 THR A CA 1
ATOM 1512 C C . THR A 1 196 ? 19.257 -8.974 -23.207 1.00 89.56 196 THR A C 1
ATOM 1514 O O . THR A 1 196 ? 20.430 -8.637 -23.040 1.00 89.56 196 THR A O 1
ATOM 1517 N N . LEU A 1 197 ? 18.810 -9.262 -24.433 1.00 86.31 197 LEU A N 1
ATOM 1518 C CA . LEU A 1 197 ? 19.635 -9.082 -25.632 1.00 86.31 197 LEU A CA 1
ATOM 1519 C C . LEU A 1 197 ? 19.935 -7.599 -25.911 1.00 86.31 197 LEU A C 1
ATOM 1521 O O . LEU A 1 197 ? 21.072 -7.286 -26.268 1.00 86.31 197 LEU A O 1
ATOM 1525 N N . HIS A 1 198 ? 18.952 -6.712 -25.749 1.00 83.69 198 HIS A N 1
ATOM 1526 C CA . HIS A 1 198 ? 19.091 -5.290 -26.079 1.00 83.69 198 HIS A CA 1
ATOM 1527 C C . HIS A 1 198 ? 18.950 -4.350 -24.878 1.00 83.69 198 HIS A C 1
ATOM 1529 O O . HIS A 1 198 ? 19.268 -3.168 -25.002 1.00 83.69 198 HIS A O 1
ATOM 1535 N N . HIS A 1 199 ? 18.518 -4.850 -23.719 1.00 82.56 199 HIS A N 1
ATOM 1536 C CA . HIS A 1 199 ? 18.215 -4.026 -22.555 1.00 82.56 199 HIS A CA 1
ATOM 1537 C C . HIS A 1 199 ? 18.926 -4.525 -21.294 1.00 82.56 199 HIS A C 1
ATOM 1539 O O . HIS A 1 199 ? 19.199 -5.713 -21.127 1.00 82.56 199 HIS A O 1
ATOM 1545 N N . SER A 1 200 ? 19.204 -3.608 -20.369 1.00 83.44 200 SER A N 1
ATOM 1546 C CA . SER A 1 200 ? 19.520 -3.957 -18.987 1.00 83.44 200 SER A CA 1
ATOM 1547 C C . SER A 1 200 ? 18.826 -3.009 -18.020 1.00 83.44 200 SER A C 1
ATOM 1549 O O . SER A 1 200 ? 18.571 -1.844 -18.334 1.00 83.44 200 SER A O 1
ATOM 1551 N N . ILE A 1 201 ? 18.478 -3.521 -16.844 1.00 80.00 201 ILE A N 1
ATOM 1552 C CA . ILE A 1 201 ? 17.829 -2.745 -15.792 1.00 80.00 201 ILE A CA 1
ATOM 1553 C C . ILE A 1 201 ? 18.292 -3.214 -14.418 1.00 80.00 201 ILE A C 1
ATOM 1555 O O . ILE A 1 201 ? 18.462 -4.405 -14.167 1.00 80.00 201 ILE A O 1
ATOM 1559 N N . LYS A 1 202 ? 18.484 -2.242 -13.526 1.00 81.44 202 LYS A N 1
ATOM 1560 C CA . LYS A 1 202 ? 18.873 -2.452 -12.134 1.00 81.44 202 LYS A CA 1
ATOM 1561 C C . LYS A 1 202 ? 17.665 -2.277 -11.223 1.00 81.44 202 LYS A C 1
ATOM 1563 O O . LYS A 1 202 ? 17.119 -1.172 -11.147 1.00 81.44 202 LYS A O 1
ATOM 1568 N N . ALA A 1 203 ? 17.260 -3.333 -10.527 1.00 77.88 203 ALA A N 1
ATOM 1569 C CA . ALA A 1 203 ? 16.093 -3.320 -9.649 1.00 77.88 203 ALA A CA 1
ATOM 1570 C C . ALA A 1 203 ? 16.303 -4.165 -8.380 1.00 77.88 203 ALA A 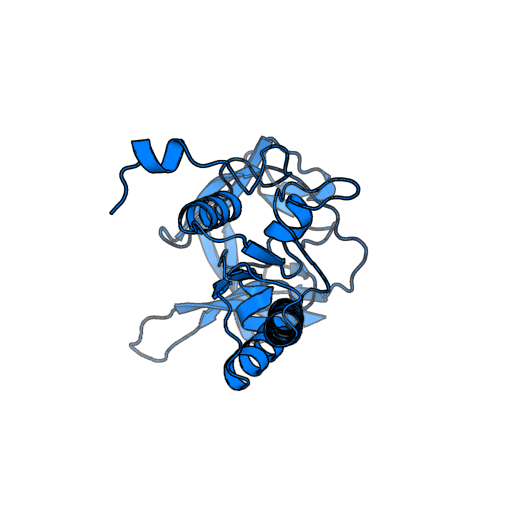C 1
ATOM 1572 O O . ALA A 1 203 ? 17.189 -5.011 -8.316 1.00 77.88 203 ALA A O 1
ATOM 1573 N N . THR A 1 204 ? 15.505 -3.915 -7.342 1.00 77.56 204 THR A N 1
ATOM 1574 C CA . THR A 1 204 ? 15.514 -4.730 -6.117 1.00 77.56 204 THR A CA 1
ATOM 1575 C C . THR A 1 204 ? 14.922 -6.116 -6.393 1.00 77.56 204 THR A C 1
ATOM 1577 O O . THR A 1 204 ? 14.130 -6.276 -7.321 1.00 77.56 204 THR A O 1
ATOM 1580 N N . ALA A 1 205 ? 15.255 -7.118 -5.572 1.00 81.44 205 ALA A N 1
ATOM 1581 C CA . ALA A 1 205 ? 14.762 -8.495 -5.745 1.00 81.44 205 ALA A CA 1
ATOM 1582 C C . ALA A 1 205 ? 13.229 -8.588 -5.871 1.00 81.44 205 ALA A C 1
ATOM 1584 O O . ALA A 1 205 ? 12.708 -9.347 -6.679 1.00 81.44 205 ALA A O 1
ATOM 1585 N N . ASN A 1 206 ? 12.500 -7.769 -5.115 1.00 73.94 206 ASN A N 1
ATOM 1586 C CA . ASN A 1 206 ? 11.038 -7.757 -5.100 1.00 73.94 206 ASN A CA 1
ATOM 1587 C C . ASN A 1 206 ? 10.397 -6.929 -6.232 1.00 73.94 206 ASN A C 1
ATOM 1589 O O . ASN A 1 206 ? 9.182 -6.742 -6.238 1.00 73.94 206 ASN A O 1
ATOM 1593 N N . HIS A 1 207 ? 11.178 -6.369 -7.159 1.00 68.12 207 HIS A N 1
ATOM 1594 C CA . HIS A 1 207 ? 10.630 -5.519 -8.211 1.00 68.12 207 HIS A CA 1
ATOM 1595 C C . HIS A 1 207 ? 9.874 -6.360 -9.257 1.00 68.12 207 HIS A C 1
ATOM 1597 O O . HIS A 1 207 ? 10.452 -7.322 -9.765 1.00 68.12 207 HIS A O 1
ATOM 1603 N N . PRO A 1 208 ? 8.612 -6.033 -9.593 1.00 77.69 208 PRO A N 1
ATOM 1604 C CA . PRO A 1 208 ? 7.804 -6.837 -10.500 1.00 77.69 208 PRO A CA 1
ATOM 1605 C C . PRO A 1 208 ? 8.115 -6.538 -11.974 1.00 77.69 208 PRO A C 1
ATOM 1607 O O . PRO A 1 208 ? 8.235 -5.389 -12.390 1.00 77.69 208 PRO A O 1
ATOM 1610 N N . PHE A 1 209 ? 8.175 -7.592 -12.777 1.00 82.69 209 PHE A N 1
ATOM 1611 C CA . PHE A 1 209 ? 8.343 -7.591 -14.224 1.00 82.69 209 PHE A CA 1
ATOM 1612 C C . PHE A 1 209 ? 7.154 -8.281 -14.879 1.00 82.69 209 PHE A C 1
ATOM 1614 O O . PHE A 1 209 ? 6.654 -9.291 -14.382 1.00 82.69 209 PHE A O 1
ATOM 1621 N N . LEU A 1 210 ? 6.718 -7.751 -16.020 1.00 84.38 210 LEU A N 1
ATOM 1622 C CA . LEU A 1 210 ? 5.672 -8.369 -16.821 1.00 84.38 210 LEU A CA 1
ATOM 1623 C C . LEU A 1 210 ? 6.302 -9.431 -17.727 1.00 84.38 210 LEU A C 1
ATOM 1625 O O . LEU A 1 210 ? 7.141 -9.121 -18.573 1.00 84.38 210 LEU A O 1
ATOM 1629 N N . VAL A 1 211 ? 5.911 -10.686 -17.533 1.00 89.69 211 VAL A N 1
ATOM 1630 C CA . VAL A 1 211 ? 6.518 -11.866 -18.159 1.00 89.69 211 VAL A CA 1
ATOM 1631 C C . VAL A 1 211 ? 5.503 -12.565 -19.052 1.00 89.69 211 VAL A C 1
ATOM 1633 O O . VAL A 1 211 ? 4.334 -12.723 -18.690 1.00 89.69 211 VAL A O 1
ATOM 1636 N N . LEU A 1 212 ? 5.954 -13.046 -20.209 1.00 89.06 212 LEU A N 1
ATOM 1637 C CA . LEU A 1 212 ? 5.154 -13.908 -21.067 1.00 89.06 212 LEU A CA 1
ATOM 1638 C C . LEU A 1 212 ? 5.056 -15.318 -20.481 1.00 89.06 212 LEU A C 1
ATOM 1640 O O . LEU A 1 212 ? 6.027 -16.077 -20.467 1.00 89.06 212 LEU A O 1
ATOM 1644 N N . LYS A 1 213 ? 3.847 -15.722 -20.096 1.00 87.50 213 LYS A N 1
ATOM 1645 C CA . LYS A 1 213 ? 3.526 -17.110 -19.771 1.00 87.50 213 LYS A CA 1
ATOM 1646 C C . LYS A 1 213 ? 2.965 -17.811 -21.005 1.00 87.50 213 LYS A C 1
ATOM 1648 O O . LYS A 1 213 ? 1.823 -17.580 -21.408 1.00 87.50 213 LYS A O 1
ATOM 1653 N N . ARG A 1 214 ? 3.771 -18.696 -21.600 1.00 84.56 214 ARG A N 1
ATOM 1654 C CA . ARG A 1 214 ? 3.335 -19.550 -22.712 1.00 84.56 214 ARG A CA 1
ATOM 1655 C C . ARG A 1 214 ? 2.502 -20.717 -22.185 1.00 84.56 214 ARG A C 1
ATOM 1657 O O . ARG A 1 214 ? 2.991 -21.510 -21.387 1.00 84.56 214 ARG A O 1
ATOM 1664 N N . ASN A 1 215 ? 1.264 -20.843 -22.659 1.00 82.06 215 ASN A N 1
ATOM 1665 C CA . ASN A 1 215 ? 0.316 -21.858 -22.177 1.00 82.06 215 ASN A CA 1
ATOM 1666 C C . ASN A 1 215 ? 0.328 -23.165 -22.998 1.00 82.06 215 ASN A C 1
ATOM 1668 O O . ASN A 1 215 ? -0.459 -24.071 -22.725 1.00 82.06 215 ASN A O 1
ATOM 1672 N N . GLY A 1 216 ? 1.229 -23.285 -23.978 1.00 78.19 216 GLY A N 1
ATOM 1673 C CA . GLY A 1 216 ? 1.365 -24.454 -24.852 1.00 78.19 216 GLY A CA 1
ATOM 1674 C C . GLY A 1 216 ? 0.790 -24.237 -26.254 1.00 78.19 216 GLY A C 1
ATOM 1675 O O . GLY A 1 216 ? 0.215 -23.195 -26.565 1.00 78.19 216 GLY A O 1
ATOM 1676 N N . ARG A 1 217 ? 0.985 -25.220 -27.140 1.00 70.69 217 ARG A N 1
ATOM 1677 C CA . ARG A 1 217 ? 0.573 -25.134 -28.551 1.00 70.69 217 ARG A CA 1
ATOM 1678 C C . ARG A 1 217 ? -0.953 -25.000 -28.661 1.00 70.69 217 ARG A C 1
ATOM 1680 O O . ARG A 1 217 ? -1.676 -25.840 -28.137 1.00 70.69 217 ARG A O 1
ATOM 1687 N N . GLY A 1 218 ? -1.423 -23.961 -29.352 1.00 72.75 218 GLY A N 1
ATOM 1688 C CA . GLY A 1 218 ? -2.851 -23.719 -29.598 1.00 72.75 218 GLY A CA 1
ATOM 1689 C C . GLY A 1 218 ? -3.619 -23.064 -28.444 1.00 72.75 218 GLY A C 1
ATOM 1690 O O . GLY A 1 218 ? -4.836 -22.946 -28.537 1.00 72.75 218 GLY A O 1
ATOM 1691 N N . ARG A 1 219 ? -2.940 -22.638 -27.369 1.00 77.88 219 ARG A N 1
ATOM 1692 C CA . ARG A 1 219 ? -3.545 -21.881 -26.262 1.00 77.88 219 ARG A CA 1
ATOM 1693 C C . ARG A 1 219 ? -3.053 -20.439 -26.274 1.00 77.88 219 ARG A C 1
ATOM 1695 O O . ARG A 1 219 ? -1.903 -20.180 -26.621 1.00 77.88 219 ARG A O 1
ATOM 1702 N N . GLU A 1 220 ? -3.927 -19.519 -25.887 1.00 77.19 220 GLU A N 1
ATOM 1703 C CA . GLU A 1 220 ? -3.599 -18.097 -25.805 1.00 77.19 220 GLU A CA 1
ATOM 1704 C C . GLU A 1 220 ? -2.541 -17.864 -24.718 1.00 77.19 220 GLU A C 1
ATOM 1706 O O . GLU A 1 220 ? -2.598 -18.468 -23.643 1.00 77.19 220 GLU A O 1
ATOM 1711 N N . ASN A 1 221 ? -1.527 -17.055 -25.020 1.00 84.00 221 ASN A N 1
ATOM 1712 C CA . ASN A 1 221 ? -0.485 -16.715 -24.055 1.00 84.00 221 ASN A CA 1
ATOM 1713 C C . ASN A 1 221 ? -0.974 -15.594 -23.140 1.00 84.00 221 ASN A C 1
ATOM 1715 O O . ASN A 1 221 ? -1.683 -14.702 -23.593 1.00 84.00 221 ASN A O 1
ATOM 1719 N N . ASN A 1 222 ? -0.515 -15.594 -21.890 1.00 84.62 222 ASN A N 1
ATOM 1720 C CA . ASN A 1 222 ? -0.895 -14.573 -20.918 1.00 84.62 222 ASN A CA 1
ATOM 1721 C C . ASN A 1 222 ? 0.323 -13.785 -20.446 1.00 84.62 222 ASN A C 1
ATOM 1723 O O . ASN A 1 222 ? 1.435 -14.314 -20.394 1.00 84.62 222 ASN A O 1
ATOM 1727 N N . LEU A 1 223 ? 0.093 -12.536 -20.055 1.00 83.25 223 LEU A N 1
ATOM 1728 C CA . LEU A 1 223 ? 1.070 -11.732 -19.333 1.00 83.25 223 LEU A CA 1
ATOM 1729 C C . LEU A 1 223 ? 0.850 -11.924 -17.835 1.00 83.25 223 LEU A C 1
ATOM 1731 O O . LEU A 1 223 ? -0.282 -11.859 -17.359 1.00 83.25 223 LEU A O 1
ATOM 1735 N N . VAL A 1 224 ? 1.924 -12.201 -17.105 1.00 85.62 224 VAL A N 1
ATOM 1736 C CA . VAL A 1 224 ? 1.890 -12.379 -15.650 1.00 85.62 224 VAL A CA 1
ATOM 1737 C C . VAL A 1 224 ? 2.986 -11.549 -15.007 1.00 85.62 224 VAL A C 1
ATOM 1739 O O . VAL A 1 224 ? 4.080 -11.437 -15.555 1.00 85.62 224 VAL A O 1
ATOM 1742 N N . TRP A 1 225 ? 2.699 -10.977 -13.846 1.00 81.38 225 TRP A N 1
ATOM 1743 C CA . TRP A 1 225 ? 3.709 -10.298 -13.046 1.00 81.38 225 TRP A CA 1
ATOM 1744 C C . TRP A 1 225 ? 4.541 -11.329 -12.279 1.00 81.38 225 TRP A C 1
ATOM 1746 O O . TRP A 1 225 ? 3.982 -12.248 -11.682 1.00 81.38 225 TRP A O 1
ATOM 1756 N N . LYS A 1 226 ? 5.867 -11.185 -12.317 1.00 87.12 226 LYS A N 1
ATOM 1757 C CA . LYS A 1 226 ? 6.823 -11.921 -11.478 1.00 87.12 226 LYS A CA 1
ATOM 1758 C C . LYS A 1 226 ? 7.831 -10.954 -10.879 1.00 87.12 226 LYS A C 1
ATOM 1760 O O . LYS A 1 226 ? 8.258 -10.030 -11.561 1.00 87.12 226 LYS A O 1
ATOM 1765 N N . THR A 1 227 ? 8.244 -11.166 -9.643 1.00 85.88 227 THR A N 1
ATOM 1766 C CA . THR A 1 227 ? 9.340 -10.411 -9.021 1.00 85.88 227 THR A CA 1
ATOM 1767 C C . THR A 1 227 ? 10.690 -10.782 -9.636 1.00 85.88 227 THR A C 1
ATOM 1769 O O . THR A 1 227 ? 10.853 -11.886 -10.155 1.00 85.88 227 THR A O 1
ATOM 1772 N N . LEU A 1 228 ? 11.684 -9.891 -9.562 1.00 84.50 228 LEU A N 1
ATOM 1773 C CA . LEU A 1 228 ? 13.040 -10.153 -10.059 1.00 84.50 228 LEU A CA 1
ATOM 1774 C C . LEU A 1 228 ? 13.638 -11.436 -9.461 1.00 84.50 228 LEU A C 1
ATOM 1776 O O . LEU A 1 228 ? 14.279 -12.193 -10.183 1.00 84.50 228 LEU A O 1
ATOM 1780 N N . SER A 1 229 ? 13.378 -11.720 -8.181 1.00 87.81 229 SER A N 1
ATOM 1781 C CA . SER A 1 229 ? 13.807 -12.953 -7.506 1.00 87.81 229 SER A CA 1
ATOM 1782 C C . SER A 1 229 ? 13.223 -14.239 -8.097 1.00 87.81 229 SER A C 1
ATOM 1784 O O . SER A 1 229 ? 13.808 -15.305 -7.924 1.00 87.81 229 SER A O 1
ATOM 1786 N N . GLU A 1 230 ? 12.082 -14.164 -8.782 1.00 90.94 230 GLU A N 1
ATOM 1787 C CA . GLU A 1 230 ? 11.432 -15.312 -9.428 1.00 90.94 230 GLU A CA 1
ATOM 1788 C C . GLU A 1 230 ? 11.854 -15.490 -10.893 1.00 90.94 230 GLU A C 1
ATOM 1790 O O . GLU A 1 230 ? 11.496 -16.487 -11.533 1.00 90.94 230 GLU A O 1
ATOM 1795 N N . LEU A 1 231 ? 12.575 -14.513 -11.448 1.00 92.31 231 LEU A N 1
ATOM 1796 C CA . LEU A 1 231 ? 13.055 -14.551 -12.819 1.00 92.31 231 LEU A CA 1
ATOM 1797 C C . LEU A 1 231 ? 14.315 -15.401 -12.932 1.00 92.31 231 LEU A C 1
ATOM 1799 O O . LEU A 1 231 ? 15.127 -15.518 -12.017 1.00 92.31 231 LEU A O 1
ATOM 1803 N N . LYS A 1 232 ? 14.498 -15.972 -14.117 1.00 93.19 232 LYS A N 1
ATOM 1804 C CA . LYS A 1 232 ? 15.683 -16.747 -14.475 1.00 93.19 232 LYS A CA 1
ATOM 1805 C C . LYS A 1 232 ? 16.072 -16.480 -15.924 1.00 93.19 232 LYS A C 1
ATOM 1807 O O . LYS A 1 232 ? 15.207 -16.110 -16.722 1.00 93.19 232 LYS A O 1
ATOM 1812 N N . PRO A 1 233 ? 17.341 -16.710 -16.295 1.00 94.06 233 PRO A N 1
ATOM 1813 C CA . PRO A 1 233 ? 17.726 -16.751 -17.697 1.00 94.06 233 PRO A CA 1
ATOM 1814 C C . PRO A 1 233 ? 16.803 -17.681 -18.500 1.00 94.06 233 PRO A C 1
ATOM 1816 O O . PRO A 1 233 ? 16.492 -18.786 -18.050 1.00 94.06 233 PRO A O 1
ATOM 1819 N N . GLY A 1 234 ? 16.331 -17.214 -19.655 1.00 90.50 234 GLY A N 1
ATOM 1820 C CA . GLY A 1 234 ? 15.340 -17.903 -20.491 1.00 90.50 234 GLY A CA 1
ATOM 1821 C C . GLY A 1 234 ? 13.888 -17.438 -20.308 1.00 90.50 234 GLY A C 1
ATOM 1822 O O . GLY A 1 234 ? 13.061 -17.676 -21.190 1.00 90.50 234 GLY A O 1
ATOM 1823 N N . ASP A 1 235 ? 13.546 -16.753 -19.210 1.00 92.69 235 ASP A N 1
ATOM 1824 C CA . ASP A 1 235 ? 12.222 -16.131 -19.078 1.00 92.69 235 ASP A CA 1
ATOM 1825 C C . ASP A 1 235 ? 12.099 -14.941 -20.053 1.00 92.69 235 ASP A C 1
ATOM 1827 O O . ASP A 1 235 ? 13.061 -14.206 -20.285 1.00 92.69 235 ASP A O 1
ATOM 1831 N N . GLN A 1 236 ? 10.910 -14.747 -20.638 1.00 91.75 236 GLN A N 1
ATOM 1832 C CA . GLN A 1 236 ? 10.654 -13.667 -21.598 1.00 91.75 236 GLN A CA 1
ATOM 1833 C C . GLN A 1 236 ? 9.916 -12.506 -20.933 1.00 91.75 236 GLN A C 1
ATOM 1835 O O . GLN A 1 236 ? 8.760 -12.656 -20.535 1.00 91.75 236 GLN A O 1
ATOM 1840 N N . VAL A 1 237 ? 10.565 -11.350 -20.850 1.00 89.81 237 VAL A N 1
ATOM 1841 C CA . VAL A 1 237 ? 10.009 -10.121 -20.273 1.00 89.81 237 VAL A CA 1
ATOM 1842 C C . VAL A 1 237 ? 9.515 -9.175 -21.358 1.00 89.81 237 VAL A C 1
ATOM 1844 O O . VAL A 1 237 ? 10.090 -9.094 -22.445 1.00 89.81 237 VAL A O 1
ATOM 1847 N N . VAL A 1 238 ? 8.441 -8.448 -21.052 1.00 86.00 238 VAL A N 1
ATOM 1848 C CA . VAL A 1 238 ? 7.949 -7.362 -21.900 1.00 86.00 238 VAL A CA 1
ATOM 1849 C C . VAL A 1 238 ? 8.928 -6.200 -21.800 1.00 86.00 238 VAL A C 1
ATOM 1851 O O . VAL A 1 238 ? 9.135 -5.643 -20.723 1.00 86.00 238 VAL A O 1
ATOM 1854 N N . VAL A 1 239 ? 9.502 -5.813 -22.933 1.00 81.12 239 VAL A N 1
ATOM 1855 C CA . VAL A 1 239 ? 10.403 -4.666 -23.052 1.00 81.12 239 VAL A CA 1
ATOM 1856 C C . VAL A 1 239 ? 9.911 -3.720 -24.133 1.00 81.12 239 VAL A C 1
ATOM 1858 O O . VAL A 1 239 ? 9.128 -4.086 -25.012 1.00 81.12 239 VAL A O 1
ATOM 1861 N N . LEU A 1 240 ? 10.361 -2.473 -24.074 1.00 73.44 240 LEU A N 1
ATOM 1862 C CA . LEU A 1 240 ? 10.042 -1.493 -25.097 1.00 73.44 240 LEU A CA 1
ATOM 1863 C C . LEU A 1 240 ? 10.969 -1.692 -26.307 1.00 73.44 240 LEU A C 1
ATOM 1865 O O . LEU A 1 240 ? 12.163 -1.455 -26.202 1.00 73.44 240 LEU A O 1
ATOM 1869 N N . LYS A 1 241 ? 10.423 -2.074 -27.466 1.00 71.06 241 LYS A N 1
ATOM 1870 C CA . LYS A 1 241 ? 11.186 -2.238 -28.719 1.00 71.06 241 LYS A CA 1
ATOM 1871 C C . LYS A 1 241 ? 11.574 -0.893 -29.328 1.00 71.06 241 LYS A C 1
ATOM 1873 O O . LYS A 1 241 ? 12.668 -0.695 -29.845 1.00 71.06 241 LYS A O 1
ATOM 1878 N N . ASN A 1 242 ? 10.614 0.026 -29.357 1.00 67.00 242 ASN A N 1
ATOM 1879 C CA . ASN A 1 242 ? 10.773 1.393 -29.844 1.00 67.00 242 ASN A CA 1
ATOM 1880 C C . ASN A 1 242 ? 9.734 2.292 -29.168 1.00 67.00 242 ASN A C 1
ATOM 1882 O O . ASN A 1 242 ? 8.873 1.805 -28.443 1.00 67.00 242 ASN A O 1
ATOM 1886 N N . SER A 1 243 ? 9.760 3.596 -29.442 1.00 57.09 243 SER A N 1
ATOM 1887 C CA . SER A 1 243 ? 8.882 4.589 -28.799 1.00 57.09 243 SER A CA 1
ATOM 1888 C C . SER A 1 243 ? 7.370 4.330 -28.919 1.00 57.09 243 SER A C 1
ATOM 1890 O O . SER A 1 243 ? 6.592 5.056 -28.305 1.00 57.09 243 SER A O 1
ATOM 1892 N N . LYS A 1 244 ? 6.934 3.330 -29.697 1.00 59.81 244 LYS A N 1
ATOM 1893 C CA . LYS A 1 244 ? 5.519 2.991 -29.903 1.00 59.81 244 LYS A CA 1
ATOM 1894 C C . LYS A 1 244 ? 5.173 1.509 -29.738 1.00 59.81 244 LYS A C 1
ATOM 1896 O O . LYS A 1 244 ? 3.990 1.188 -29.730 1.00 59.81 244 LYS A O 1
ATOM 1901 N N . HIS A 1 245 ? 6.152 0.612 -29.629 1.00 68.75 245 HIS A N 1
ATOM 1902 C CA . HIS A 1 245 ? 5.913 -0.833 -29.651 1.00 68.75 245 HIS A CA 1
ATOM 1903 C C . HIS A 1 245 ? 6.706 -1.542 -28.563 1.00 68.75 245 HIS A C 1
ATOM 1905 O O . HIS A 1 245 ? 7.859 -1.199 -28.300 1.00 68.75 245 HIS A O 1
ATOM 1911 N N . PHE A 1 246 ? 6.100 -2.576 -27.991 1.00 74.12 246 PHE A N 1
ATOM 1912 C CA . PHE A 1 246 ? 6.766 -3.514 -27.100 1.00 74.12 246 PHE A CA 1
ATOM 1913 C C . PHE A 1 246 ? 7.169 -4.771 -27.851 1.00 74.12 246 PHE A C 1
ATOM 1915 O O . PHE A 1 246 ? 6.593 -5.116 -28.886 1.00 74.12 246 PHE A O 1
ATOM 1922 N N . GLU A 1 247 ? 8.138 -5.475 -27.298 1.00 82.81 247 GLU A N 1
ATOM 1923 C CA . GLU A 1 247 ? 8.453 -6.832 -27.691 1.00 82.81 247 GLU A CA 1
ATOM 1924 C C . GLU A 1 247 ? 8.766 -7.685 -26.472 1.00 82.81 247 GLU A C 1
ATOM 1926 O O . GLU A 1 247 ? 8.798 -7.213 -25.337 1.00 82.81 247 GLU A O 1
ATOM 1931 N N . MET A 1 248 ? 8.946 -8.972 -26.731 1.00 86.25 248 MET A N 1
ATOM 1932 C CA . MET A 1 248 ? 9.342 -9.935 -25.724 1.00 86.25 248 MET A CA 1
ATOM 1933 C C . MET A 1 248 ? 10.814 -10.221 -25.894 1.00 86.25 248 MET A C 1
ATOM 1935 O O . MET A 1 248 ? 11.220 -10.734 -26.938 1.00 86.25 248 MET A O 1
ATOM 1939 N N . GLU A 1 249 ? 11.588 -9.941 -24.858 1.00 88.00 249 GLU A N 1
ATOM 1940 C CA . GLU A 1 249 ? 12.998 -10.282 -24.833 1.00 88.00 249 GLU A CA 1
ATOM 1941 C C . GLU A 1 249 ? 13.289 -11.345 -23.788 1.00 88.00 249 GLU A C 1
ATOM 1943 O O . GLU A 1 249 ? 12.749 -11.343 -22.684 1.00 88.00 249 GLU A O 1
ATOM 1948 N N . GLU A 1 250 ? 14.161 -12.270 -24.163 1.00 92.75 250 GLU A N 1
ATOM 1949 C CA . GLU A 1 250 ? 14.641 -13.315 -23.276 1.00 92.75 250 GLU A CA 1
ATOM 1950 C C . GLU A 1 250 ? 15.711 -12.760 -22.332 1.00 92.75 250 GLU A C 1
ATOM 1952 O O . GLU A 1 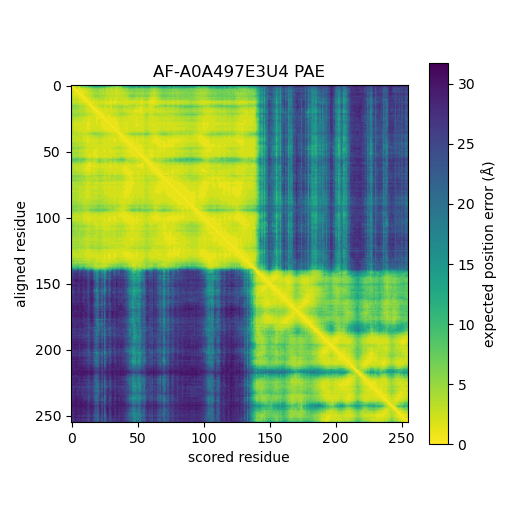250 ? 16.652 -12.077 -22.755 1.00 92.75 250 GLU A O 1
ATOM 1957 N N . ILE A 1 251 ? 15.577 -13.070 -21.045 1.00 92.62 251 ILE A N 1
ATOM 1958 C CA . ILE A 1 251 ? 16.576 -12.741 -20.032 1.00 92.62 251 ILE A CA 1
ATOM 1959 C C . ILE A 1 251 ? 17.824 -13.587 -20.276 1.00 92.62 251 ILE A C 1
ATOM 1961 O O . ILE A 1 251 ? 17.761 -14.814 -20.327 1.00 92.62 251 ILE A O 1
ATOM 1965 N N . ARG A 1 252 ? 18.980 -12.930 -20.372 1.00 92.56 252 ARG A N 1
ATOM 1966 C CA . ARG A 1 252 ? 20.291 -13.569 -20.542 1.00 92.56 252 ARG A CA 1
ATOM 1967 C C . ARG A 1 252 ? 20.999 -13.809 -19.221 1.00 92.56 252 ARG A C 1
ATOM 1969 O O . ARG A 1 252 ? 21.629 -14.846 -19.039 1.00 92.56 252 ARG A O 1
ATOM 1976 N N . SER A 1 253 ? 20.921 -12.846 -18.311 1.00 92.81 253 SER A N 1
ATOM 1977 C CA . SER A 1 253 ? 21.561 -12.938 -17.001 1.00 92.81 253 SER A CA 1
ATOM 1978 C C . SER A 1 253 ? 20.863 -12.068 -15.971 1.00 92.81 253 SER A C 1
ATOM 1980 O O . SER A 1 253 ? 20.281 -11.040 -16.312 1.00 92.81 253 SER A O 1
ATOM 1982 N N . ILE A 1 254 ? 20.989 -12.475 -14.712 1.00 88.88 254 ILE A N 1
ATOM 1983 C CA . ILE A 1 254 ? 20.632 -11.696 -13.528 1.00 88.88 254 ILE A CA 1
ATOM 1984 C C . ILE A 1 254 ? 21.856 -11.766 -12.612 1.00 88.88 254 ILE A C 1
ATOM 1986 O O . ILE A 1 254 ? 22.344 -12.870 -12.356 1.00 88.88 254 ILE A O 1
ATOM 1990 N N . LYS A 1 255 ? 22.406 -10.619 -12.214 1.00 88.19 255 LYS A N 1
ATOM 1991 C CA . LYS A 1 255 ? 23.609 -10.515 -11.374 1.00 88.19 255 LYS A CA 1
ATOM 1992 C C . LYS A 1 255 ? 23.377 -9.606 -10.184 1.00 88.19 255 LYS A C 1
ATOM 1994 O O . LYS A 1 255 ? 22.637 -8.616 -10.360 1.00 88.19 255 LYS A O 1
#

pLDDT: mean 86.43, std 9.85, range [57.09, 98.5]

Nearest PDB structures (foldseek):
  9bt4-assembly2_C  TM=8.607E-01  e=1.029E-12  Methanosarcina acetivorans C2A
  5exd-assembly2_L  TM=8.621E-01  e=6.331E-13  Moorella thermoacetica ATCC 39073
  6zgq-assembly1_A  TM=7.472E-01  e=2.193E-04  metagenome
  6y75-assembly1_B  TM=7.768E-01  e=4.023E-04  Tetrahymena thermophila SB210
  2lwy-assembly1_A  TM=6.815E-01  e=1.619E-04  Acetivibrio thermocellus ATCC 27405

Sequence (255 aa):
MPSLKELSRKKELLSGGHRLCPGCGASIIVRQVLLATEDPVVISCATGCLEVATTIYPFTAWRVPWIHCAFENAASTISGVEAAYRSLKKQGRIDKRIKFIAFGGDGGTYDIGIQALSGAIERGHDFLYICYDNQAYMNCLSTSSLIMTKYGLKRITEVKEGDEIYAFDQKTHQLVLKKCTGVFDNGIKDVYELTTLHHSIKATANHPFLVLKRNGRGRENNLVWKTLSELKPGDQVVVLKNSKHFEMEEIRSIK

Solvent-accessible surface area (backbone atoms only — not comparable to full-atom values): 14784 Å² total; per-residue (Å²): 130,86,49,71,79,58,60,70,72,54,81,75,52,62,46,81,90,44,71,58,41,88,85,41,61,64,62,52,52,51,50,55,58,60,67,73,52,89,58,55,51,39,38,19,31,12,57,41,60,71,38,62,26,31,51,49,82,99,45,65,22,59,74,47,60,70,50,73,88,42,41,40,35,22,42,43,53,42,41,53,51,50,52,51,49,54,52,37,37,75,69,68,77,44,88,76,73,73,45,41,37,24,39,21,39,39,53,27,37,79,50,72,8,31,64,29,39,51,54,31,56,75,70,65,55,85,60,48,78,43,68,55,70,74,85,53,62,84,66,67,86,50,72,86,39,70,42,52,31,83,92,41,79,39,46,50,81,70,58,50,63,66,42,42,29,63,40,82,36,85,88,78,74,40,77,41,79,42,66,34,64,66,81,81,87,80,76,90,72,74,66,34,41,42,29,37,87,91,50,72,49,64,36,41,51,76,41,64,40,51,26,62,45,80,66,54,92,96,46,81,66,44,80,42,80,42,32,48,71,76,58,51,64,70,46,33,33,66,41,77,71,51,103,84,43,70,40,76,39,46,29,68,44,73,86

Secondary structure (DSSP, 8-state):
---HHHHTTSPPSB-S---PPTT-HHHHHHHHHHHT--S-EEEEE-TTHHHHHH--TT---BSS-EE---SS-HHHHHHHHHHHHHHHHHTTS--S--EEEEEEEHIIIIITTHHHHHHHHHTT---EEEEE--SS-TT---TTPEEEETTEEEETTT--TT-EEEEEETTTTEEEEEE------------EEEE-SS-EEEE-TT-EEEEEE---TTS--EEEEEEGGG--TT-EEEEEEETTEEEEEE--EE-

Radius of gyration: 21.18 Å; Cα contacts (8 Å, |Δi|>4): 456; chains: 1; bounding box: 53×42×61 Å

InterPro domains:
  IPR003587 Hint domain N-terminal [SM00306] (138-241)
  IPR006141 Intein N-terminal splicing region [PS50817] (140-211)
  IPR006141 Intein N-terminal splicing region [TIGR01445] (140-211)
  IPR011766 Thiamine pyrophosphate enzyme, TPP-binding [PF02775] (47-155)
  IPR029061 Thiamin diphosphate-binding fold [SSF52518] (15-139)
  IPR036844 Hint domain superfamily [SSF51294] (139-248)
  IPR051479 Pyruvate synthase subunit PorB-like [PTHR42897] (3-140)

Organism: Aerophobetes bacterium (NCBI:txid2030807)